Protein AF-A0AAJ6QRL1-F1 (afdb_monomer)

Solvent-accessible surface area (backbone atoms only — not comparable to full-atom values): 13782 Å² total; per-residue (Å²): 101,72,68,60,80,39,44,68,55,51,44,50,52,37,54,59,46,48,78,80,38,92,48,68,66,43,56,50,49,44,57,48,68,72,29,69,65,52,57,52,50,45,49,42,45,58,70,50,46,61,60,55,52,50,54,52,53,61,54,70,43,91,67,56,42,24,46,44,48,58,59,55,52,49,53,49,39,53,49,30,51,54,50,28,73,71,40,87,47,67,68,48,20,51,51,31,49,52,51,31,53,52,49,53,36,26,70,32,84,60,87,84,45,96,53,51,44,93,56,37,58,38,28,55,43,38,25,56,76,39,63,76,47,35,62,73,46,92,71,62,62,65,63,36,45,79,38,36,76,84,40,62,95,32,67,67,41,47,54,38,48,50,52,49,66,76,39,37,78,74,70,65,68,95,59,59,75,64,59,50,51,62,60,41,45,80,78,28,77,51,44,60,60,50,48,52,57,53,45,62,39,53,74,34,68,70,55,36,52,50,46,51,58,48,47,60,58,66,70,38,86,67,75,83,54,96,44,80,89,48,47,65,62,55,51,50,54,51,52,65,65,66,77,112

Secondary structure (DSSP, 8-state):
-HHHHTHHHHHHHHHHHHHH---HHHHHHHHHHT-HHHHHHHHHHHHHHHHHHHHHHHHHSS---TTTHHHHHHHHHHHHHHHHHS---HHHHHHHHHHHHHHHHHT---TT-SS--TTHHHHHHHGGGSHHHHHH----HHHHHHH-GGGTT-HHHHHHHHHHHHTTTGGGSS--HHHHHHHHHHH-SSHHHHHHHHHTS--SHHHHHHHHHHHHHHTSGGGG---GGGHHHHHHHHHHHS--

Mean predicted aligned error: 13.13 Å

Organism: NCBI:txid34638

pLDDT: mean 75.34, std 15.77, range [33.94, 95.94]

Sequence (244 aa):
MYHESHLDDYITFFKEEAEASSSLTVSNIISLSSCRMIEADLTSLKKYAPHLMSILREYETSSVKAHLLIRELKLLAEWLEISASADDHQSGKTALQRSLVNLNSYISEQPTTRFNQPATKFFNSCQIFDVSYAQIANVDPEVVFDSIPWFDDDTLAKAELELYLSSTDELSSDGHPVDFRRAAEKRFPKLPRIEISCLSVPVNSVAAERSSSLYSAVLRDDRRSIHEANLPIYNMLYQNSSNI

InterPro domains:
  IPR008906 HAT, C-terminal dimerisation domain [PF05699] (160-230)
  IPR012337 Ribonuclease H-like superfamily [SSF53098] (156-240)

Structure (mmCIF, N/CA/C/O backbone):
data_AF-A0AAJ6QRL1-F1
#
_entry.id   AF-A0AAJ6QRL1-F1
#
loop_
_atom_site.group_PDB
_atom_site.id
_atom_site.type_symbol
_atom_site.label_atom_id
_atom_site.label_alt_id
_atom_site.label_comp_id
_atom_site.label_asym_id
_atom_site.label_entity_id
_atom_site.label_seq_id
_atom_site.pdbx_PDB_ins_code
_atom_site.Cartn_x
_atom_site.Cartn_y
_atom_site.Cartn_z
_atom_site.occupancy
_atom_site.B_iso_or_equiv
_atom_site.auth_seq_id
_atom_site.auth_comp_id
_atom_site.auth_asym_id
_atom_site.auth_atom_id
_atom_site.pdbx_PDB_model_num
ATOM 1 N N . MET A 1 1 ? 17.621 -7.841 -15.157 1.00 62.59 1 MET A N 1
ATOM 2 C CA . MET A 1 1 ? 19.055 -8.103 -14.899 1.00 62.59 1 MET A CA 1
ATOM 3 C C . MET A 1 1 ? 19.669 -9.011 -15.950 1.00 62.59 1 MET A C 1
ATOM 5 O O . MET A 1 1 ? 20.645 -8.588 -16.537 1.00 62.59 1 MET A O 1
ATOM 9 N N . TYR A 1 2 ? 19.073 -10.168 -16.270 1.00 72.44 2 TYR A N 1
ATOM 10 C CA . TYR A 1 2 ? 19.567 -11.051 -17.341 1.00 72.44 2 TYR A CA 1
ATOM 11 C C . TYR A 1 2 ? 19.851 -10.326 -18.674 1.00 72.44 2 TYR A C 1
ATOM 13 O O . TYR A 1 2 ? 20.917 -10.493 -19.242 1.00 72.44 2 TYR A O 1
ATOM 21 N N . HIS A 1 3 ? 18.945 -9.466 -19.150 1.00 72.75 3 HIS A N 1
ATOM 22 C CA . HIS A 1 3 ? 19.140 -8.777 -20.436 1.00 72.75 3 HIS A CA 1
ATOM 23 C C . HIS A 1 3 ? 20.238 -7.707 -20.442 1.00 72.75 3 HIS A C 1
ATOM 25 O O . HIS A 1 3 ? 20.784 -7.426 -21.498 1.00 72.75 3 HIS A O 1
ATOM 31 N N . GLU A 1 4 ? 20.565 -7.123 -19.289 1.00 69.00 4 GLU A N 1
ATOM 32 C CA . GLU A 1 4 ? 21.665 -6.156 -19.188 1.00 69.00 4 GLU A CA 1
ATOM 33 C C . GLU A 1 4 ? 23.012 -6.879 -19.179 1.00 69.00 4 GLU A C 1
ATOM 35 O O . GLU A 1 4 ? 23.915 -6.491 -19.909 1.00 69.00 4 GLU A O 1
ATOM 40 N N . SER A 1 5 ? 23.121 -7.992 -18.448 1.00 77.12 5 SER A N 1
ATOM 41 C CA . SER A 1 5 ? 24.363 -8.768 -18.379 1.00 77.12 5 SER A CA 1
ATOM 42 C C . SER A 1 5 ? 24.707 -9.534 -19.660 1.00 77.12 5 SER A C 1
ATOM 44 O O . SER A 1 5 ? 25.830 -10.002 -19.774 1.00 77.12 5 SER A O 1
ATOM 46 N N . HIS A 1 6 ? 23.754 -9.689 -20.584 1.00 82.38 6 HIS A N 1
ATOM 47 C CA . HIS A 1 6 ? 23.934 -10.384 -21.868 1.00 82.38 6 HIS A CA 1
ATOM 48 C C . HIS A 1 6 ? 23.736 -9.434 -23.061 1.00 82.38 6 HIS A C 1
ATOM 50 O O . HIS A 1 6 ? 23.493 -9.885 -24.178 1.00 82.38 6 HIS A O 1
ATOM 56 N N . LEU A 1 7 ? 23.778 -8.111 -22.843 1.00 78.81 7 LEU A N 1
ATOM 57 C CA . LEU A 1 7 ? 23.580 -7.140 -23.922 1.00 78.81 7 LEU A CA 1
ATOM 58 C C . LEU A 1 7 ? 24.636 -7.307 -25.023 1.00 78.81 7 LEU A C 1
ATOM 60 O O . LEU A 1 7 ? 24.282 -7.369 -26.200 1.00 78.81 7 LEU A O 1
ATOM 64 N N . ASP A 1 8 ? 25.901 -7.469 -24.634 1.00 82.75 8 ASP A N 1
ATOM 65 C CA . ASP A 1 8 ? 27.011 -7.719 -25.559 1.00 82.75 8 ASP A CA 1
ATOM 66 C C . ASP A 1 8 ? 26.868 -9.058 -26.294 1.00 82.75 8 ASP A C 1
ATOM 68 O O . ASP A 1 8 ? 27.180 -9.143 -27.485 1.00 82.75 8 ASP A O 1
ATOM 72 N N . ASP A 1 9 ? 26.331 -10.084 -25.626 1.00 84.88 9 ASP A N 1
ATOM 73 C CA . ASP A 1 9 ? 26.058 -11.385 -26.245 1.00 84.88 9 ASP A CA 1
ATOM 74 C C . ASP A 1 9 ? 24.976 -11.257 -27.323 1.00 84.88 9 ASP A C 1
ATOM 76 O O . ASP A 1 9 ? 25.137 -11.787 -28.421 1.00 84.88 9 ASP A O 1
ATOM 80 N N . TYR A 1 10 ? 23.901 -10.497 -27.062 1.00 81.00 10 TYR A N 1
ATOM 81 C CA . TYR A 1 10 ? 22.885 -10.208 -28.078 1.00 81.00 10 TYR A CA 1
ATOM 82 C C . TYR A 1 10 ? 23.480 -9.426 -29.249 1.00 81.00 10 TYR A C 1
ATOM 84 O O . TYR A 1 10 ? 23.243 -9.783 -30.401 1.00 81.00 10 TYR A O 1
ATOM 92 N N . ILE A 1 11 ? 24.269 -8.381 -28.980 1.00 81.12 11 ILE A N 1
ATOM 93 C CA . ILE A 1 11 ? 24.916 -7.583 -30.031 1.00 81.12 11 ILE A CA 1
ATOM 94 C C . ILE A 1 11 ? 25.804 -8.475 -30.905 1.00 81.12 11 ILE A C 1
ATOM 96 O O . ILE A 1 11 ? 25.765 -8.358 -32.129 1.00 81.12 11 ILE A O 1
ATOM 100 N N . THR A 1 12 ? 26.589 -9.358 -30.289 1.00 85.88 12 THR A N 1
ATOM 101 C CA . THR A 1 12 ? 27.501 -10.273 -30.98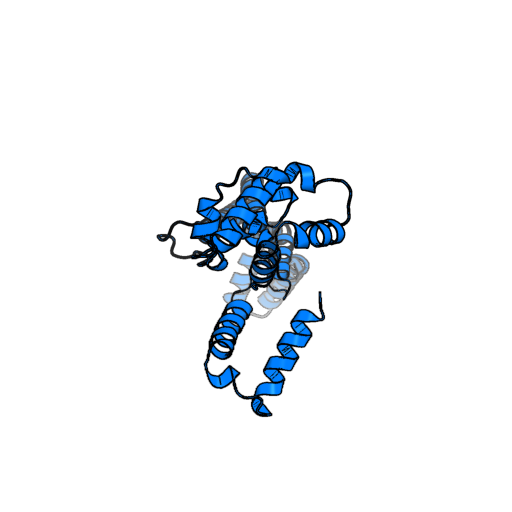7 1.00 85.88 12 THR A CA 1
ATOM 102 C C . THR A 1 12 ? 26.722 -11.278 -31.826 1.00 85.88 12 THR A C 1
ATOM 104 O O . THR A 1 12 ? 26.930 -11.347 -33.035 1.00 85.88 12 THR A O 1
ATOM 107 N N . PHE A 1 13 ? 25.744 -11.958 -31.224 1.00 86.44 13 PHE A N 1
ATOM 108 C CA . PHE A 1 13 ? 24.887 -12.922 -31.910 1.00 86.44 13 PHE A CA 1
ATOM 109 C C . PHE A 1 13 ? 24.189 -12.312 -33.131 1.00 86.44 13 PHE A C 1
ATOM 111 O O . PHE A 1 13 ? 24.230 -12.872 -34.223 1.00 86.44 13 PHE A O 1
ATOM 118 N N . PHE A 1 14 ? 23.566 -11.139 -32.980 1.00 83.62 14 PHE A N 1
ATOM 119 C CA . PHE A 1 14 ? 22.843 -10.525 -34.092 1.00 83.62 14 PHE A CA 1
ATOM 120 C C . PHE A 1 14 ? 23.779 -9.969 -35.170 1.00 83.62 14 PHE A C 1
ATOM 122 O O . PHE A 1 14 ? 23.395 -9.973 -36.337 1.00 83.62 14 PHE A O 1
ATOM 129 N N . LYS A 1 15 ? 25.000 -9.533 -34.823 1.00 83.38 15 LYS A N 1
ATOM 130 C CA . LYS A 1 15 ? 26.023 -9.168 -35.818 1.00 83.38 15 LYS A CA 1
ATOM 131 C C . LYS A 1 15 ? 26.447 -10.370 -36.658 1.00 83.38 15 LYS A C 1
ATOM 133 O O . LYS A 1 15 ? 26.503 -10.234 -37.873 1.00 83.38 15 LYS A O 1
ATOM 138 N N . GLU A 1 16 ? 26.684 -11.520 -36.031 1.00 85.81 16 GLU A N 1
ATOM 139 C CA . GLU A 1 16 ? 27.008 -12.769 -36.734 1.00 85.81 16 GLU A CA 1
ATOM 140 C C . GLU A 1 16 ? 25.836 -13.232 -37.617 1.00 85.81 16 GLU A C 1
ATOM 142 O O . GLU A 1 16 ? 26.021 -13.567 -38.786 1.00 85.81 16 GLU A O 1
ATOM 147 N N . GLU A 1 17 ? 24.601 -13.157 -37.113 1.00 84.69 17 GLU A N 1
ATOM 148 C CA . GLU A 1 17 ? 23.396 -13.503 -37.880 1.00 84.69 17 GLU A CA 1
ATOM 149 C C . GLU A 1 17 ? 23.195 -12.583 -39.101 1.00 84.69 17 GLU A C 1
ATOM 151 O O . GLU A 1 17 ? 22.714 -13.028 -40.144 1.00 84.69 17 GLU A O 1
ATOM 156 N N . ALA A 1 18 ? 23.592 -11.307 -39.017 1.00 84.00 18 ALA A N 1
ATOM 157 C CA . ALA A 1 18 ? 23.501 -10.367 -40.138 1.00 84.00 18 ALA A CA 1
ATOM 158 C C . ALA A 1 18 ? 24.448 -10.709 -41.298 1.00 84.00 18 ALA A C 1
ATOM 160 O O . ALA A 1 18 ? 24.187 -10.303 -42.432 1.00 84.00 18 ALA A O 1
ATOM 161 N N . GLU A 1 19 ? 25.524 -11.460 -41.044 1.00 83.62 19 GLU A N 1
ATOM 162 C CA . GLU A 1 19 ? 26.412 -11.960 -42.100 1.00 83.62 19 GLU A CA 1
ATOM 163 C C . GLU A 1 19 ? 25.743 -13.077 -42.918 1.00 83.62 19 GLU A C 1
ATOM 165 O O . GLU A 1 19 ? 26.010 -13.220 -44.113 1.00 83.62 19 GLU A O 1
ATOM 170 N N . ALA A 1 20 ? 24.836 -13.839 -42.297 1.00 80.44 20 ALA A N 1
ATOM 171 C CA . ALA A 1 20 ? 24.112 -14.948 -42.918 1.00 80.44 20 ALA A CA 1
ATOM 172 C C . ALA A 1 20 ? 22.697 -14.575 -43.410 1.00 80.44 20 ALA A C 1
ATOM 174 O O . ALA A 1 20 ? 22.137 -15.266 -44.264 1.00 80.44 20 ALA A O 1
ATOM 175 N N . SER A 1 21 ? 22.109 -13.494 -42.890 1.00 75.75 21 SER A N 1
ATOM 176 C CA . SER A 1 21 ? 20.706 -13.124 -43.097 1.00 75.75 21 SER A CA 1
ATOM 177 C C . SER A 1 21 ? 20.541 -11.636 -43.405 1.00 75.75 21 SER A C 1
ATOM 179 O O . SER A 1 21 ? 20.888 -10.770 -42.609 1.00 75.75 21 SER A O 1
ATOM 181 N N . SER A 1 22 ? 19.902 -11.313 -44.534 1.00 75.12 22 SER A N 1
ATOM 182 C CA . SER A 1 22 ? 19.532 -9.936 -44.911 1.00 75.12 22 SER A CA 1
ATOM 183 C C . SER A 1 22 ? 18.205 -9.469 -44.290 1.00 75.12 22 SER A C 1
ATOM 185 O O . SER A 1 22 ? 17.553 -8.548 -44.789 1.00 75.12 22 SER A O 1
ATOM 187 N N . SER A 1 23 ? 17.772 -10.117 -43.206 1.00 82.88 23 SER A N 1
ATOM 188 C CA . SER A 1 23 ? 16.508 -9.817 -42.541 1.00 82.88 23 SER A CA 1
ATOM 189 C C . SER A 1 23 ? 16.501 -8.409 -41.944 1.00 82.88 23 SER A C 1
ATOM 191 O O . SER A 1 23 ? 17.344 -8.044 -41.122 1.00 82.88 23 SER A O 1
ATOM 193 N N . LEU A 1 24 ? 15.467 -7.638 -42.287 1.00 79.50 24 LEU A N 1
ATOM 194 C CA . LEU A 1 24 ? 15.222 -6.309 -41.722 1.00 79.50 24 LEU A CA 1
ATOM 195 C C . LEU A 1 24 ? 15.118 -6.352 -40.185 1.00 79.50 24 LEU A C 1
ATOM 197 O O . LEU A 1 24 ? 15.522 -5.418 -39.499 1.00 79.50 24 LEU A O 1
ATOM 201 N N . THR A 1 25 ? 14.614 -7.460 -39.637 1.00 79.88 25 THR A N 1
ATOM 202 C CA . THR A 1 25 ? 14.496 -7.682 -38.192 1.00 79.88 25 THR A CA 1
ATOM 203 C C . THR A 1 25 ? 15.864 -7.738 -37.515 1.00 79.88 25 THR A C 1
ATOM 205 O O . THR A 1 25 ? 16.041 -7.126 -36.466 1.00 79.88 25 THR A O 1
ATOM 208 N N . VAL A 1 26 ? 16.844 -8.408 -38.130 1.00 78.62 26 VAL A N 1
ATOM 209 C CA . VAL A 1 26 ? 18.213 -8.520 -37.597 1.00 78.62 26 VAL A CA 1
ATOM 210 C C . VAL A 1 26 ? 18.883 -7.145 -37.588 1.00 78.62 26 VAL A C 1
ATOM 212 O O . VAL A 1 26 ? 19.393 -6.711 -36.556 1.00 78.62 26 VAL A O 1
ATOM 215 N N . SER A 1 27 ? 18.767 -6.394 -38.689 1.00 76.75 27 SER A N 1
ATOM 216 C CA . SER A 1 27 ? 19.283 -5.020 -38.769 1.00 76.75 27 SER A CA 1
ATOM 217 C C . SER A 1 27 ? 18.649 -4.089 -37.725 1.00 76.75 27 SER A C 1
ATOM 219 O O . SER A 1 27 ? 19.346 -3.272 -37.120 1.00 76.75 27 SER A O 1
ATOM 221 N N . ASN A 1 28 ? 17.340 -4.211 -37.484 1.00 81.12 28 ASN A N 1
ATOM 222 C CA . ASN A 1 28 ? 16.641 -3.409 -36.478 1.00 81.12 28 ASN A CA 1
ATOM 223 C C . ASN A 1 28 ? 17.103 -3.746 -35.054 1.00 81.12 28 ASN A C 1
ATOM 225 O O . ASN A 1 28 ? 17.293 -2.837 -34.248 1.00 81.12 28 ASN A O 1
ATOM 229 N N . ILE A 1 29 ? 17.317 -5.028 -34.740 1.00 78.50 29 ILE A N 1
ATOM 230 C CA . ILE A 1 29 ? 17.780 -5.453 -33.413 1.00 78.50 29 ILE A CA 1
ATOM 231 C C . ILE A 1 29 ? 19.217 -4.991 -33.154 1.00 78.50 29 ILE A C 1
ATOM 233 O O . ILE A 1 29 ? 19.494 -4.515 -32.056 1.00 78.50 29 ILE A O 1
ATOM 237 N N . ILE A 1 30 ? 20.116 -5.038 -34.144 1.00 75.81 30 ILE A N 1
ATOM 238 C CA . ILE A 1 30 ? 21.477 -4.478 -34.015 1.00 75.81 30 ILE A CA 1
ATOM 239 C C . ILE A 1 30 ? 21.415 -2.972 -33.746 1.00 75.81 30 ILE A C 1
ATOM 241 O O . ILE A 1 30 ? 22.085 -2.476 -32.840 1.00 75.81 30 ILE A O 1
ATOM 245 N N . SER A 1 31 ? 20.588 -2.243 -34.504 1.00 80.12 31 SER A N 1
ATOM 246 C CA . SER A 1 31 ? 20.412 -0.800 -34.313 1.00 80.12 31 SER A CA 1
ATOM 247 C C . SER A 1 31 ? 19.848 -0.461 -32.932 1.00 80.12 31 SER A C 1
ATOM 249 O O . SER A 1 31 ? 20.251 0.540 -32.345 1.00 80.12 31 SER A O 1
ATOM 251 N N . LEU A 1 32 ? 18.910 -1.265 -32.426 1.00 76.94 32 LEU A N 1
ATOM 252 C CA . LEU A 1 32 ? 18.327 -1.099 -31.096 1.00 76.94 32 LEU A CA 1
ATOM 253 C C . LEU A 1 32 ? 19.355 -1.418 -30.008 1.00 76.94 32 LEU A C 1
ATOM 255 O O . LEU A 1 32 ? 19.618 -0.581 -29.156 1.00 76.94 32 LEU A O 1
ATOM 259 N N . SER A 1 33 ? 19.974 -2.594 -30.054 1.00 71.31 33 SER A N 1
ATOM 260 C CA . SER A 1 33 ? 20.943 -3.054 -29.049 1.00 71.31 33 SER A CA 1
ATOM 261 C C . SER A 1 33 ? 22.208 -2.193 -28.979 1.00 71.31 33 SER A C 1
ATOM 263 O O . SER A 1 33 ? 22.749 -2.013 -27.898 1.00 71.31 33 SER A O 1
ATOM 265 N N . SER A 1 34 ? 22.620 -1.580 -30.092 1.00 71.62 34 SER A N 1
ATOM 266 C CA . SER A 1 34 ? 23.735 -0.617 -30.131 1.00 71.62 34 SER A CA 1
ATOM 267 C C . SER A 1 34 ? 23.318 0.816 -29.751 1.00 71.62 34 SER A C 1
ATOM 269 O O . SER A 1 34 ? 24.128 1.745 -29.813 1.00 71.62 34 SER A O 1
ATOM 271 N N . CYS A 1 35 ? 22.047 1.040 -29.408 1.00 77.88 35 CYS A N 1
ATOM 272 C CA . CYS A 1 35 ? 21.545 2.348 -29.013 1.00 77.88 35 CYS A CA 1
ATOM 273 C C . CYS A 1 35 ? 21.879 2.618 -27.544 1.00 77.88 35 CYS A C 1
ATOM 275 O O . CYS A 1 35 ? 21.350 1.965 -26.645 1.00 77.88 35 CYS A O 1
ATOM 277 N N . ARG A 1 36 ? 22.663 3.672 -27.288 1.00 72.94 36 ARG A N 1
ATOM 278 C CA . ARG A 1 36 ? 23.007 4.135 -25.928 1.00 72.94 36 ARG A CA 1
ATOM 279 C C . ARG A 1 36 ? 21.792 4.405 -25.035 1.00 72.94 36 ARG A C 1
ATOM 281 O O . ARG A 1 36 ? 21.907 4.371 -23.816 1.00 72.94 36 ARG A O 1
ATOM 288 N N . MET A 1 37 ? 20.624 4.674 -25.625 1.00 75.81 37 MET A N 1
ATOM 289 C CA . MET A 1 37 ? 19.387 4.832 -24.859 1.00 75.81 37 MET A CA 1
ATOM 290 C C . MET A 1 37 ? 18.941 3.516 -24.206 1.00 75.81 37 MET A C 1
ATOM 292 O O . MET A 1 37 ? 18.471 3.556 -23.075 1.00 75.81 37 MET A O 1
ATOM 296 N N . ILE A 1 38 ? 19.143 2.365 -24.862 1.00 78.75 38 ILE A N 1
ATOM 297 C CA . ILE A 1 38 ? 18.786 1.049 -24.306 1.00 78.75 38 ILE A CA 1
ATOM 298 C C . ILE A 1 38 ? 19.716 0.678 -23.150 1.00 78.75 38 ILE A C 1
ATOM 300 O O . ILE A 1 38 ? 19.243 0.195 -22.125 1.00 78.75 38 ILE A O 1
ATOM 304 N N . GLU A 1 39 ? 21.016 0.947 -23.268 1.00 77.44 39 GLU A N 1
ATOM 305 C CA . GLU A 1 39 ? 21.968 0.762 -22.162 1.00 77.44 39 GLU A CA 1
ATOM 306 C C . GLU A 1 39 ? 21.575 1.592 -20.929 1.00 77.44 39 GLU A C 1
ATOM 308 O O . GLU A 1 39 ? 21.547 1.080 -19.805 1.00 77.44 39 GLU A O 1
ATOM 313 N N . ALA A 1 40 ? 21.210 2.862 -21.136 1.00 82.31 40 ALA A N 1
ATOM 314 C CA . ALA A 1 40 ? 20.743 3.741 -20.066 1.00 82.31 40 ALA A CA 1
ATOM 315 C C . ALA A 1 40 ? 19.413 3.256 -19.454 1.00 82.31 40 ALA A C 1
ATOM 317 O O . ALA A 1 40 ? 19.288 3.194 -18.230 1.00 82.31 40 ALA A O 1
ATOM 318 N N . ASP A 1 41 ? 18.451 2.824 -20.280 1.00 82.81 41 ASP A N 1
ATOM 319 C CA . ASP A 1 41 ? 17.180 2.244 -19.820 1.00 82.81 41 ASP A CA 1
ATOM 320 C C . ASP A 1 41 ? 17.407 0.972 -18.980 1.00 82.81 41 ASP A C 1
ATOM 322 O O . ASP A 1 41 ? 16.823 0.812 -17.904 1.00 82.81 41 ASP A O 1
ATOM 326 N N . LEU A 1 42 ? 18.286 0.073 -19.435 1.00 81.56 42 LEU A N 1
ATOM 327 C CA . LEU A 1 42 ? 18.648 -1.158 -18.726 1.00 81.56 42 LEU A CA 1
ATOM 328 C C . LEU A 1 42 ? 19.355 -0.871 -17.397 1.00 81.56 42 LEU A C 1
ATOM 330 O O . LEU A 1 42 ? 19.097 -1.557 -16.402 1.00 81.56 42 LEU A O 1
ATOM 334 N N . THR A 1 43 ? 20.185 0.171 -17.355 1.00 84.38 43 THR A N 1
ATOM 335 C CA . THR A 1 43 ? 20.853 0.633 -16.133 1.00 84.38 43 THR A CA 1
ATOM 336 C C . THR A 1 43 ? 19.838 1.163 -15.115 1.00 84.38 43 THR A C 1
ATOM 338 O O . THR A 1 43 ? 19.862 0.745 -13.953 1.00 84.38 43 THR A O 1
ATOM 341 N N . SER A 1 44 ? 18.884 2.004 -15.536 1.00 84.38 44 SER A N 1
ATOM 342 C CA . SER A 1 44 ? 17.789 2.457 -14.664 1.00 84.38 44 SER A CA 1
ATOM 343 C C . SER A 1 44 ? 16.935 1.282 -14.175 1.00 84.38 44 SER A C 1
ATOM 345 O O . SER A 1 44 ? 16.622 1.195 -12.986 1.00 84.38 44 SER A O 1
ATOM 347 N N . LEU A 1 45 ? 16.613 0.315 -15.044 1.00 83.00 45 LEU A N 1
ATOM 348 C CA . LEU A 1 45 ? 15.891 -0.897 -14.642 1.00 83.00 45 LEU A CA 1
ATOM 349 C C . LEU A 1 45 ? 16.650 -1.686 -13.571 1.00 83.00 45 LEU A C 1
ATOM 351 O O . LEU A 1 45 ? 16.056 -2.103 -12.580 1.00 83.00 45 LEU A O 1
ATOM 355 N N . LYS A 1 46 ? 17.961 -1.875 -13.732 1.00 84.00 46 LYS A N 1
ATOM 356 C CA . LYS A 1 46 ? 18.799 -2.565 -12.744 1.00 84.00 46 LYS A CA 1
ATOM 357 C C . LYS A 1 46 ? 18.839 -1.840 -11.402 1.00 84.00 46 LYS A C 1
ATOM 359 O O . LYS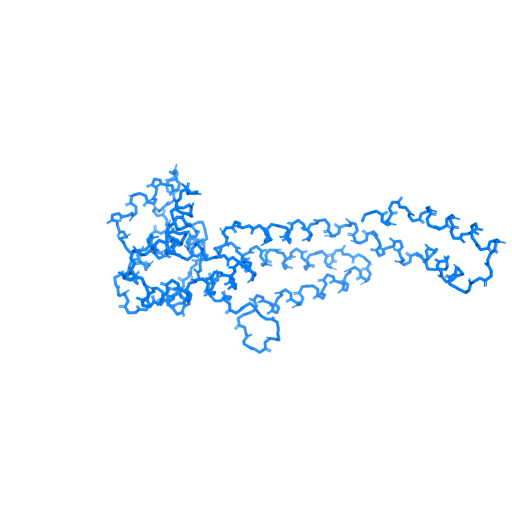 A 1 46 ? 18.835 -2.503 -10.368 1.00 84.00 46 LYS A O 1
ATOM 364 N N . LYS A 1 47 ? 18.845 -0.507 -11.420 1.00 87.88 47 LYS A N 1
ATOM 365 C CA . LYS A 1 47 ? 18.869 0.332 -10.217 1.00 87.88 47 LYS A CA 1
ATOM 366 C C . LYS A 1 47 ? 17.575 0.223 -9.405 1.00 87.88 47 LYS A C 1
ATOM 368 O O . LYS A 1 47 ? 17.638 0.040 -8.194 1.00 87.88 47 LYS A O 1
ATOM 373 N N . TYR A 1 48 ? 16.413 0.311 -10.055 1.00 87.50 48 TYR A N 1
ATOM 374 C CA . TYR A 1 48 ? 15.132 0.473 -9.350 1.00 87.50 48 TYR A CA 1
ATOM 375 C C . TYR A 1 48 ? 14.287 -0.804 -9.255 1.00 87.50 48 TYR A C 1
ATOM 377 O O . TYR A 1 48 ? 13.598 -1.010 -8.253 1.00 87.50 48 TYR A O 1
ATOM 385 N N . ALA A 1 49 ? 14.339 -1.691 -10.257 1.00 85.81 49 ALA A N 1
ATOM 386 C CA . ALA A 1 49 ? 13.483 -2.879 -10.294 1.00 85.81 49 ALA A CA 1
ATOM 387 C C . ALA A 1 49 ? 13.663 -3.831 -9.095 1.00 85.81 49 ALA A C 1
ATOM 389 O O . ALA A 1 49 ? 12.652 -4.362 -8.640 1.00 85.81 49 ALA A O 1
ATOM 390 N N . PRO A 1 50 ? 14.873 -4.062 -8.538 1.00 86.62 50 PRO A N 1
ATOM 391 C CA . PRO A 1 50 ? 15.027 -4.972 -7.402 1.00 86.62 50 PRO A CA 1
ATOM 392 C C . PRO A 1 50 ? 14.209 -4.556 -6.176 1.00 86.62 50 PRO A C 1
ATOM 394 O O . PRO A 1 50 ? 13.547 -5.400 -5.574 1.00 86.62 50 PRO A O 1
ATOM 397 N N . HIS A 1 51 ? 14.209 -3.264 -5.836 1.00 87.25 51 HIS A N 1
ATOM 398 C CA . HIS A 1 51 ? 13.460 -2.755 -4.690 1.00 87.25 51 HIS A CA 1
ATOM 399 C C . HIS A 1 51 ? 11.947 -2.864 -4.918 1.00 87.25 51 HIS A C 1
ATOM 401 O O . HIS A 1 51 ? 11.237 -3.413 -4.078 1.00 87.25 51 HIS A O 1
ATOM 407 N N . LEU A 1 52 ? 11.473 -2.453 -6.101 1.00 83.88 52 LEU A N 1
ATOM 408 C CA . LEU A 1 52 ? 10.063 -2.572 -6.484 1.00 83.88 52 LEU A CA 1
ATOM 409 C C . LEU A 1 52 ? 9.577 -4.027 -6.445 1.00 83.88 52 LEU A C 1
ATOM 411 O O . LEU A 1 52 ? 8.528 -4.316 -5.878 1.00 83.88 52 LEU A O 1
ATOM 415 N N . MET A 1 53 ? 10.361 -4.959 -6.992 1.00 83.56 53 MET A N 1
ATOM 416 C CA . MET A 1 53 ? 10.032 -6.387 -6.965 1.00 83.56 53 MET A CA 1
ATOM 417 C C . MET A 1 53 ? 10.046 -6.965 -5.550 1.00 83.56 53 MET A C 1
ATOM 419 O O . MET A 1 53 ? 9.258 -7.861 -5.260 1.00 83.56 53 MET A O 1
ATOM 423 N N . SER A 1 54 ? 10.932 -6.481 -4.675 1.00 84.62 54 SER A N 1
ATOM 424 C CA . SER A 1 54 ? 10.958 -6.896 -3.270 1.00 84.62 54 SER A CA 1
ATOM 425 C C . SER A 1 54 ? 9.659 -6.519 -2.563 1.00 84.62 54 SER A C 1
ATOM 427 O O . SER A 1 54 ? 9.052 -7.375 -1.927 1.00 84.62 54 SER A O 1
ATOM 429 N N . ILE A 1 55 ? 9.205 -5.273 -2.729 1.00 82.19 55 ILE A N 1
ATOM 430 C CA . ILE A 1 55 ? 7.959 -4.788 -2.122 1.00 82.19 55 ILE A CA 1
ATOM 431 C C . ILE A 1 55 ? 6.751 -5.538 -2.691 1.00 82.19 55 ILE A C 1
ATOM 433 O O . ILE A 1 55 ? 5.895 -5.991 -1.938 1.00 82.19 55 ILE A O 1
ATOM 437 N N . LEU A 1 56 ? 6.693 -5.734 -4.013 1.00 79.31 56 LEU A N 1
ATOM 438 C CA . LEU A 1 56 ? 5.608 -6.500 -4.637 1.00 79.31 56 LEU A CA 1
ATOM 439 C C . LEU A 1 56 ? 5.513 -7.915 -4.058 1.00 79.31 56 LEU A C 1
ATOM 441 O O . LEU A 1 56 ? 4.437 -8.337 -3.645 1.00 79.31 56 LEU A O 1
ATOM 445 N N . ARG A 1 57 ? 6.645 -8.618 -3.947 1.00 79.88 57 ARG A N 1
ATOM 446 C CA . ARG A 1 57 ? 6.688 -9.965 -3.361 1.00 79.88 57 ARG A CA 1
ATOM 447 C C . ARG A 1 57 ? 6.248 -9.987 -1.906 1.00 79.88 57 ARG A C 1
ATOM 449 O O . ARG A 1 57 ? 5.601 -10.941 -1.489 1.00 79.88 57 ARG A O 1
ATOM 456 N N . GLU A 1 58 ? 6.600 -8.964 -1.134 1.00 77.31 58 GLU A N 1
ATOM 457 C CA . GLU A 1 58 ? 6.198 -8.855 0.266 1.00 77.31 58 GLU A CA 1
ATOM 458 C C . GLU A 1 58 ? 4.671 -8.809 0.413 1.00 77.31 58 GLU A C 1
ATOM 460 O O . GLU A 1 58 ? 4.115 -9.514 1.258 1.00 77.31 58 GLU A O 1
ATOM 465 N N . TYR A 1 59 ? 3.983 -8.082 -0.469 1.00 71.88 59 TYR A N 1
ATOM 466 C CA . TYR A 1 59 ? 2.518 -8.008 -0.487 1.00 71.88 59 TYR A CA 1
ATOM 467 C C . TYR A 1 59 ? 1.820 -9.162 -1.207 1.00 71.88 59 TYR A C 1
ATOM 469 O O . TYR A 1 59 ? 0.632 -9.394 -0.985 1.00 71.88 59 TYR A O 1
ATOM 477 N N . GLU A 1 60 ? 2.539 -9.917 -2.034 1.00 70.31 60 GLU A N 1
ATOM 478 C CA . GLU A 1 60 ? 2.061 -11.194 -2.571 1.00 70.31 60 GLU A CA 1
ATOM 479 C C . GLU A 1 60 ? 2.033 -12.298 -1.502 1.00 70.31 60 GLU A C 1
ATOM 481 O O . GLU A 1 60 ? 1.338 -13.305 -1.670 1.00 70.31 60 GLU A O 1
ATOM 486 N N . THR A 1 61 ? 2.753 -12.132 -0.385 1.00 68.62 61 THR A N 1
ATOM 487 C CA . THR A 1 61 ? 2.701 -13.102 0.714 1.00 68.62 61 THR A CA 1
ATOM 488 C C . THR A 1 61 ? 1.309 -13.172 1.352 1.00 68.62 61 THR A C 1
ATOM 490 O O . THR A 1 61 ? 0.502 -12.245 1.291 1.00 68.62 61 THR A O 1
ATOM 493 N N . SER A 1 62 ? 1.014 -14.291 2.020 1.00 60.38 62 SER A N 1
ATOM 494 C CA . SER A 1 62 ? -0.207 -14.441 2.829 1.00 60.38 62 SER A CA 1
ATOM 495 C C . SER A 1 62 ? -0.107 -13.769 4.205 1.00 60.38 62 SER A C 1
ATOM 497 O O . SER A 1 62 ? -0.974 -13.990 5.046 1.00 60.38 62 SER A O 1
ATOM 499 N N . SER A 1 63 ? 0.950 -12.987 4.464 1.00 68.50 63 SER A N 1
ATOM 500 C CA . SER A 1 63 ? 1.109 -12.303 5.748 1.00 68.50 63 SER A CA 1
ATOM 501 C C . SER A 1 63 ? 0.091 -11.174 5.878 1.00 68.50 63 SER A C 1
ATOM 503 O O . SER A 1 63 ? -0.117 -10.389 4.950 1.00 68.50 63 SER A O 1
ATOM 505 N N . VAL A 1 64 ? -0.579 -11.105 7.029 1.00 67.12 64 VAL A N 1
ATOM 506 C CA . VAL A 1 64 ? -1.601 -10.088 7.248 1.00 67.12 64 VAL A CA 1
ATOM 507 C C . VAL A 1 64 ? -0.967 -8.823 7.813 1.00 67.12 64 VAL A C 1
ATOM 509 O O . VAL A 1 64 ? -0.403 -8.825 8.903 1.00 67.12 64 VAL A O 1
ATOM 512 N N . LYS A 1 65 ? -1.033 -7.739 7.035 1.00 76.69 65 LYS A N 1
ATOM 513 C CA . LYS A 1 65 ? -0.355 -6.463 7.319 1.00 76.69 65 LYS A CA 1
ATOM 514 C C . LYS A 1 65 ? -1.273 -5.253 7.122 1.00 76.69 65 LYS A C 1
ATOM 516 O O . LYS A 1 65 ? -0.835 -4.195 6.679 1.00 76.69 65 LYS A O 1
ATOM 521 N N . ALA A 1 66 ? -2.561 -5.400 7.441 1.00 77.62 66 ALA A N 1
ATOM 522 C CA . ALA A 1 66 ? -3.574 -4.358 7.236 1.00 77.62 66 ALA A CA 1
ATOM 523 C C . ALA A 1 66 ? -3.194 -3.004 7.870 1.00 77.62 66 ALA A C 1
ATOM 525 O O . ALA A 1 66 ? -3.378 -1.962 7.249 1.00 77.62 66 ALA A O 1
ATOM 526 N N . HIS A 1 67 ? -2.595 -3.031 9.065 1.00 82.12 67 HIS A N 1
ATOM 527 C CA . HIS A 1 67 ? -2.120 -1.851 9.796 1.00 82.12 67 HIS A CA 1
ATOM 528 C C . HIS A 1 67 ? -0.846 -1.209 9.221 1.00 82.12 67 HIS A C 1
ATOM 530 O O . HIS A 1 67 ? -0.519 -0.091 9.594 1.00 82.12 67 HIS A O 1
ATOM 536 N N . LEU A 1 68 ? -0.113 -1.889 8.332 1.00 85.88 68 LEU A N 1
ATOM 537 C CA . LEU A 1 68 ? 1.139 -1.383 7.750 1.00 85.88 68 LEU A CA 1
ATOM 538 C C . LEU A 1 68 ? 0.969 -0.924 6.306 1.00 85.88 68 LEU A C 1
ATOM 540 O O . LEU A 1 68 ? 1.675 -0.016 5.873 1.00 85.88 68 LEU A O 1
ATOM 544 N N . LEU A 1 69 ? 0.014 -1.519 5.583 1.00 84.88 69 LEU A N 1
ATOM 545 C CA . LEU A 1 69 ? -0.139 -1.384 4.136 1.00 84.88 69 LEU A CA 1
ATOM 546 C C . LEU A 1 69 ? -0.059 0.068 3.656 1.00 84.88 69 LEU A C 1
ATOM 548 O O . LEU A 1 69 ? 0.802 0.407 2.853 1.00 84.88 69 LEU A O 1
ATOM 552 N N . ILE A 1 70 ? -0.942 0.949 4.136 1.00 87.56 70 ILE A N 1
ATOM 553 C CA . ILE A 1 70 ? -0.978 2.326 3.620 1.00 87.56 70 ILE A CA 1
ATOM 554 C C . ILE A 1 70 ? 0.290 3.098 3.993 1.00 87.56 70 ILE A C 1
ATOM 556 O O . ILE A 1 70 ? 0.774 3.896 3.192 1.00 87.56 70 ILE A O 1
ATOM 560 N N . ARG A 1 71 ? 0.862 2.850 5.174 1.00 88.75 71 ARG A N 1
ATOM 561 C CA . ARG A 1 71 ? 2.110 3.488 5.607 1.00 88.75 71 ARG A CA 1
ATOM 562 C C . ARG A 1 71 ? 3.278 3.092 4.710 1.00 88.75 71 ARG A C 1
ATOM 564 O O . ARG A 1 71 ? 3.996 3.954 4.219 1.00 88.75 71 ARG A O 1
ATOM 571 N N . GLU A 1 72 ? 3.448 1.804 4.465 1.00 89.00 72 GLU A N 1
ATOM 572 C CA . GLU A 1 72 ? 4.499 1.274 3.596 1.00 89.00 72 GLU A CA 1
ATOM 573 C C . GLU A 1 72 ? 4.315 1.721 2.132 1.00 89.00 72 GLU A C 1
ATOM 575 O O . GLU A 1 72 ? 5.290 2.083 1.474 1.00 89.00 72 GLU A O 1
ATOM 580 N N . LEU A 1 73 ? 3.075 1.811 1.633 1.00 89.56 73 LEU A N 1
ATOM 581 C CA . LEU A 1 73 ? 2.796 2.389 0.312 1.00 89.56 73 LEU A CA 1
ATOM 582 C C . LEU A 1 73 ? 3.116 3.895 0.245 1.00 89.56 73 LEU A C 1
ATOM 584 O O . LEU A 1 73 ? 3.604 4.360 -0.783 1.00 89.56 73 LEU A O 1
ATOM 588 N N . LYS A 1 74 ? 2.899 4.661 1.324 1.00 91.31 74 LYS A N 1
ATOM 589 C CA . LYS A 1 74 ? 3.330 6.071 1.414 1.00 91.31 74 LYS A CA 1
ATOM 590 C C . LYS A 1 74 ? 4.855 6.197 1.403 1.00 91.31 74 LYS A C 1
ATOM 592 O O . LYS A 1 74 ? 5.381 7.014 0.656 1.00 91.31 74 LYS A O 1
ATOM 597 N N . LEU A 1 75 ? 5.566 5.343 2.142 1.00 92.88 75 LEU A N 1
ATOM 598 C CA . LEU A 1 75 ? 7.035 5.300 2.115 1.00 92.88 75 LEU A CA 1
ATOM 599 C C . LEU A 1 75 ? 7.571 4.951 0.720 1.00 92.88 75 LEU A C 1
ATOM 601 O O . LEU A 1 75 ? 8.548 5.541 0.261 1.00 92.88 75 LEU A O 1
ATOM 605 N N . LEU A 1 76 ? 6.911 4.034 0.005 1.00 93.38 76 LEU A N 1
ATOM 606 C CA . LEU A 1 76 ? 7.243 3.750 -1.389 1.00 93.38 76 LEU A CA 1
ATOM 607 C C . LEU A 1 76 ? 7.001 4.972 -2.292 1.00 93.38 76 LEU A C 1
ATOM 609 O O . LEU A 1 76 ? 7.805 5.232 -3.187 1.00 93.38 76 LEU A O 1
ATOM 613 N N . ALA A 1 77 ? 5.927 5.732 -2.070 1.00 93.81 77 ALA A N 1
ATOM 614 C CA . ALA A 1 77 ? 5.667 6.964 -2.813 1.00 93.81 77 ALA A CA 1
ATOM 615 C C . ALA A 1 77 ? 6.781 8.004 -2.591 1.00 93.81 77 ALA A C 1
ATOM 617 O O . ALA A 1 77 ? 7.320 8.535 -3.562 1.00 93.81 77 ALA A O 1
ATOM 618 N N . GLU A 1 78 ? 7.203 8.219 -1.344 1.00 95.56 78 GLU A N 1
ATOM 619 C CA . GLU A 1 78 ? 8.339 9.094 -1.018 1.00 95.56 78 GLU A CA 1
ATOM 620 C C . GLU A 1 78 ? 9.635 8.609 -1.680 1.00 95.56 78 GLU A C 1
ATOM 622 O O . GLU A 1 78 ? 10.364 9.387 -2.301 1.00 95.56 78 GLU A O 1
ATOM 627 N N . TRP A 1 79 ? 9.906 7.301 -1.628 1.00 95.94 79 TRP A N 1
ATOM 628 C CA . TRP A 1 79 ? 11.069 6.719 -2.293 1.00 95.94 79 TRP A CA 1
ATOM 629 C C . TRP A 1 79 ? 11.040 6.941 -3.810 1.00 95.94 79 TRP A C 1
ATOM 631 O O . TRP A 1 79 ? 12.075 7.267 -4.395 1.00 95.94 79 TRP A O 1
ATOM 641 N N . LEU A 1 80 ? 9.877 6.798 -4.456 1.00 94.00 80 LEU A N 1
ATOM 642 C CA . LEU A 1 80 ? 9.703 7.060 -5.889 1.00 94.00 80 LEU A CA 1
ATOM 643 C C . LEU A 1 80 ? 9.952 8.533 -6.228 1.00 94.00 80 LEU A C 1
ATOM 645 O O . LEU A 1 80 ? 10.595 8.820 -7.238 1.00 94.00 80 LEU A O 1
ATOM 649 N N . GLU A 1 81 ? 9.479 9.458 -5.395 1.00 95.94 81 GLU A N 1
ATOM 650 C CA . GLU A 1 81 ? 9.667 10.899 -5.578 1.00 95.94 81 GLU A CA 1
ATOM 651 C C . GLU A 1 81 ? 11.142 11.306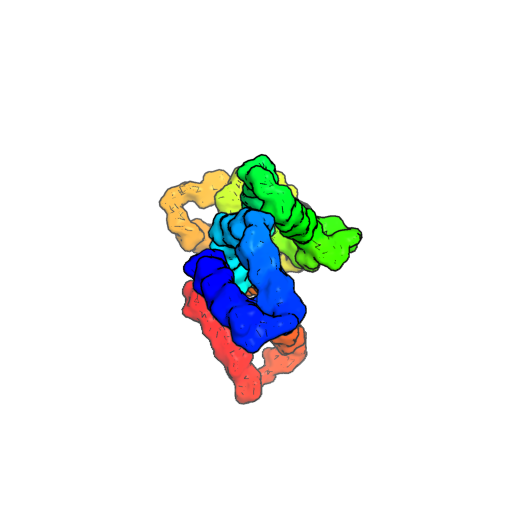 -5.474 1.00 95.94 81 GLU A C 1
ATOM 653 O O . GLU A 1 81 ? 11.679 11.968 -6.373 1.00 95.94 81 GLU A O 1
ATOM 658 N N . ILE A 1 82 ? 11.825 10.848 -4.420 1.00 95.44 82 ILE A N 1
ATOM 659 C CA . ILE A 1 82 ? 13.261 11.076 -4.221 1.00 95.44 82 ILE A CA 1
ATOM 660 C C . ILE A 1 82 ? 14.047 10.446 -5.375 1.00 95.44 82 ILE A C 1
ATOM 662 O O . ILE A 1 82 ? 14.912 11.088 -5.974 1.00 95.44 82 ILE A O 1
ATOM 666 N N . SER A 1 83 ? 13.706 9.208 -5.740 1.00 93.56 83 SER A N 1
ATOM 667 C CA . SER A 1 83 ? 14.374 8.471 -6.815 1.00 93.56 83 SER A CA 1
ATOM 668 C C . SER A 1 83 ? 14.203 9.133 -8.178 1.00 93.56 83 SER A C 1
ATOM 670 O O . SER A 1 83 ? 15.156 9.143 -8.951 1.00 93.56 83 SER A O 1
ATOM 672 N N . ALA A 1 84 ? 13.026 9.693 -8.473 1.00 93.19 84 ALA A N 1
ATOM 673 C CA . ALA A 1 84 ? 12.758 10.412 -9.717 1.00 93.19 84 ALA A CA 1
ATOM 674 C C . ALA A 1 84 ? 13.476 11.766 -9.777 1.00 93.19 84 ALA A C 1
ATOM 676 O O . ALA A 1 84 ? 13.849 12.231 -10.855 1.00 93.19 84 ALA A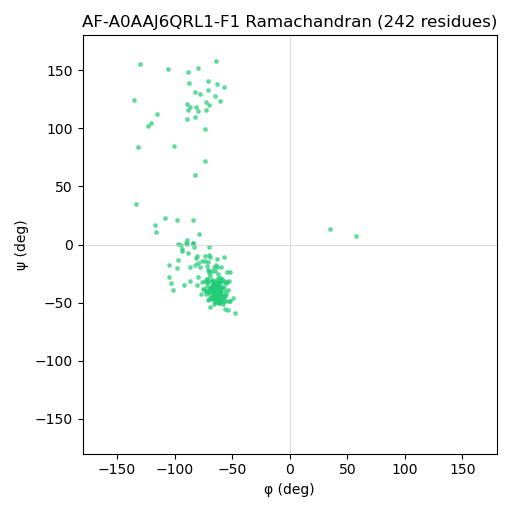 O 1
ATOM 677 N N . SER A 1 85 ? 13.656 12.411 -8.625 1.00 92.44 85 SER A N 1
ATOM 678 C CA . SER A 1 85 ? 14.378 13.681 -8.519 1.00 92.44 85 SER A CA 1
ATOM 679 C C . SER A 1 85 ? 15.888 13.497 -8.678 1.00 92.44 85 SER A C 1
ATOM 681 O O . SER A 1 85 ? 16.550 14.381 -9.214 1.00 92.44 85 SER A O 1
ATOM 683 N N . ALA A 1 86 ? 16.410 12.345 -8.251 1.00 90.50 86 ALA A N 1
ATOM 684 C CA . ALA A 1 86 ? 17.825 11.987 -8.311 1.00 90.50 86 ALA A CA 1
ATOM 685 C C . ALA A 1 86 ? 18.228 11.168 -9.556 1.00 90.50 86 ALA A C 1
ATOM 687 O O . ALA A 1 86 ? 19.386 10.765 -9.657 1.00 90.50 86 ALA A O 1
ATOM 688 N N . ASP A 1 87 ? 17.297 10.845 -10.462 1.00 87.38 87 ASP A N 1
ATOM 689 C CA . ASP A 1 87 ? 17.617 10.140 -11.709 1.00 87.38 87 ASP A CA 1
ATOM 690 C C . ASP A 1 87 ? 17.950 11.137 -12.824 1.00 87.38 87 ASP A C 1
ATOM 692 O O . ASP A 1 87 ? 17.118 11.964 -13.209 1.00 87.38 87 ASP A O 1
ATOM 696 N N . ASP A 1 88 ? 19.161 11.022 -13.364 1.00 86.81 88 ASP A N 1
ATOM 697 C CA . ASP A 1 88 ? 19.624 11.816 -14.502 1.00 86.81 88 ASP A CA 1
ATOM 698 C C . ASP A 1 88 ? 19.048 11.293 -15.830 1.00 86.81 88 ASP A C 1
ATOM 700 O O . ASP A 1 88 ? 19.015 12.015 -16.831 1.00 86.81 88 ASP A O 1
ATOM 704 N N . HIS A 1 89 ? 18.570 10.041 -15.861 1.00 88.88 89 HIS A N 1
ATOM 705 C CA . HIS A 1 89 ? 18.024 9.432 -17.069 1.00 88.88 89 HIS A CA 1
ATOM 706 C C . HIS A 1 89 ? 16.535 9.743 -17.249 1.00 88.88 89 HIS A C 1
ATOM 708 O O . HIS A 1 89 ? 15.682 9.331 -16.460 1.00 88.88 89 HIS A O 1
ATOM 714 N N . GLN A 1 90 ? 16.191 10.430 -18.341 1.00 88.56 90 GLN A N 1
ATOM 715 C CA . GLN A 1 90 ? 14.835 10.943 -18.568 1.00 88.56 90 GLN A CA 1
ATOM 716 C C . GLN A 1 90 ? 13.764 9.839 -18.633 1.00 88.56 90 GLN A C 1
ATOM 718 O O . GLN A 1 90 ? 12.653 10.037 -18.128 1.00 88.56 90 GLN A O 1
ATOM 723 N N . SER A 1 91 ? 14.065 8.683 -19.234 1.00 85.88 91 SER A N 1
ATOM 724 C CA . SER A 1 91 ? 13.121 7.557 -19.295 1.00 85.88 91 SER A CA 1
ATOM 725 C C . SER A 1 91 ? 12.864 6.970 -17.907 1.00 85.88 91 SER A C 1
ATOM 727 O O . SER A 1 91 ? 11.708 6.745 -17.545 1.00 85.88 91 SER A O 1
ATOM 729 N N . GLY A 1 92 ? 13.928 6.778 -17.116 1.00 86.50 92 GLY A N 1
ATOM 730 C CA . GLY A 1 92 ? 13.853 6.281 -15.741 1.00 86.50 92 GLY A CA 1
ATOM 731 C C . GLY A 1 92 ? 13.041 7.220 -14.854 1.00 86.50 92 GLY A C 1
ATOM 732 O O . GLY A 1 92 ? 12.038 6.810 -14.266 1.00 86.50 92 GLY A O 1
ATOM 733 N N . LYS A 1 93 ? 13.362 8.516 -14.894 1.00 92.00 93 LYS A N 1
ATOM 734 C CA . LYS A 1 93 ? 12.594 9.579 -14.238 1.00 92.00 93 LYS A CA 1
ATOM 735 C C . LYS A 1 93 ? 11.112 9.559 -14.612 1.00 92.00 93 LYS A C 1
ATOM 737 O O . LYS A 1 93 ? 10.251 9.578 -13.735 1.00 92.00 93 LYS A O 1
ATOM 742 N N . THR A 1 94 ? 10.803 9.473 -15.906 1.00 89.94 94 THR A N 1
ATOM 743 C CA . THR A 1 94 ? 9.414 9.437 -16.396 1.00 89.94 94 THR A CA 1
ATOM 744 C C . THR A 1 94 ? 8.673 8.196 -15.890 1.00 89.94 94 THR A C 1
ATOM 746 O O . THR A 1 94 ? 7.506 8.288 -15.507 1.00 89.94 94 THR A O 1
ATOM 749 N N . ALA A 1 95 ? 9.331 7.033 -15.867 1.00 88.31 95 ALA A N 1
ATOM 750 C CA . ALA A 1 95 ? 8.746 5.798 -15.354 1.00 88.31 95 ALA A CA 1
ATOM 751 C C . ALA A 1 95 ? 8.455 5.889 -13.848 1.00 88.31 95 ALA A C 1
ATOM 753 O O . ALA A 1 95 ? 7.348 5.558 -13.425 1.00 88.31 95 ALA A O 1
ATOM 754 N N . LEU A 1 96 ? 9.398 6.404 -13.054 1.00 90.12 96 LEU A N 1
ATOM 755 C CA . LEU A 1 96 ? 9.229 6.598 -11.611 1.00 90.12 96 LEU A CA 1
ATOM 756 C C . LEU A 1 96 ? 8.095 7.583 -11.297 1.00 90.12 96 LEU A C 1
ATOM 758 O O . LEU A 1 96 ? 7.241 7.285 -10.466 1.00 90.12 96 LEU A O 1
ATOM 762 N N . GLN A 1 97 ? 8.019 8.708 -12.017 1.00 92.38 97 GLN A N 1
ATOM 763 C CA . GLN A 1 97 ? 6.937 9.687 -11.863 1.00 92.38 97 GLN A CA 1
ATOM 764 C C . GLN A 1 97 ? 5.565 9.100 -12.210 1.00 92.38 97 GLN A C 1
ATOM 766 O O . GLN A 1 97 ? 4.590 9.347 -11.506 1.00 92.38 97 GLN A O 1
ATOM 771 N N . ARG A 1 98 ? 5.470 8.293 -13.274 1.00 88.25 98 ARG A N 1
ATOM 772 C CA . ARG A 1 98 ? 4.218 7.600 -13.622 1.00 88.25 98 ARG A CA 1
ATOM 773 C C . ARG A 1 98 ? 3.804 6.606 -12.541 1.00 88.25 98 ARG A C 1
ATOM 775 O O . ARG A 1 98 ? 2.631 6.569 -12.177 1.00 88.25 98 ARG A O 1
ATOM 782 N N . SER A 1 99 ? 4.753 5.836 -12.013 1.00 89.19 99 SER A N 1
ATOM 783 C CA . SER A 1 99 ? 4.503 4.923 -10.895 1.00 89.19 99 SER A CA 1
ATOM 784 C C . SER A 1 99 ? 4.035 5.674 -9.650 1.00 89.19 99 SER A C 1
ATOM 786 O O . SER A 1 99 ? 3.066 5.250 -9.031 1.00 89.19 99 SER A O 1
ATOM 788 N N . LEU A 1 100 ? 4.649 6.818 -9.335 1.00 90.69 100 LEU A N 1
ATOM 789 C CA . LEU A 1 100 ? 4.252 7.681 -8.222 1.00 90.69 100 LEU A CA 1
ATOM 790 C C . LEU A 1 100 ? 2.817 8.193 -8.380 1.00 90.69 100 LEU A C 1
ATOM 792 O O . LEU A 1 100 ? 2.024 8.093 -7.450 1.00 90.69 100 LEU A O 1
ATOM 796 N N . VAL A 1 101 ? 2.456 8.699 -9.564 1.00 89.06 101 VAL A N 1
ATOM 797 C CA . VAL A 1 101 ? 1.088 9.165 -9.852 1.00 89.06 101 VAL A CA 1
ATOM 798 C C . VAL A 1 101 ? 0.075 8.032 -9.680 1.00 89.06 101 VAL A C 1
ATOM 800 O O . VAL A 1 101 ? -0.960 8.227 -9.043 1.00 89.06 101 VAL A O 1
ATOM 803 N N . ASN A 1 102 ? 0.379 6.841 -10.200 1.00 86.75 102 ASN A N 1
ATOM 804 C CA . ASN A 1 102 ? -0.497 5.678 -10.062 1.00 86.75 102 ASN A CA 1
ATOM 805 C C . ASN A 1 102 ? -0.632 5.233 -8.600 1.00 86.75 102 ASN A C 1
ATOM 807 O O . ASN A 1 102 ? -1.737 4.941 -8.152 1.00 86.75 102 ASN A O 1
ATOM 811 N N . LEU A 1 103 ? 0.472 5.209 -7.853 1.00 87.94 103 LEU A N 1
ATOM 812 C CA . LEU A 1 103 ? 0.481 4.822 -6.448 1.00 87.94 103 LEU A CA 1
ATOM 813 C C . LEU A 1 103 ? -0.303 5.819 -5.590 1.00 87.94 103 LEU A C 1
ATOM 815 O O . LEU A 1 103 ? -1.167 5.405 -4.825 1.00 87.94 103 LEU A O 1
ATOM 819 N N . ASN A 1 104 ? -0.081 7.121 -5.785 1.00 89.56 104 ASN A N 1
ATOM 820 C CA . ASN A 1 104 ? -0.834 8.178 -5.109 1.00 89.56 104 ASN A CA 1
ATOM 821 C C . ASN A 1 104 ? -2.328 8.129 -5.445 1.00 89.56 104 ASN A C 1
ATOM 823 O O . ASN A 1 104 ? -3.157 8.325 -4.561 1.00 89.56 104 ASN A O 1
ATOM 827 N N . SER A 1 105 ? -2.684 7.829 -6.698 1.00 86.31 105 SER A N 1
ATOM 828 C CA . SER A 1 105 ? -4.077 7.577 -7.089 1.00 86.31 105 SER A CA 1
ATOM 829 C C . SER A 1 105 ? -4.660 6.388 -6.324 1.00 86.31 105 SER A C 1
ATOM 831 O O . SER A 1 105 ? -5.790 6.472 -5.846 1.00 86.31 105 SER A O 1
ATOM 833 N N . TYR A 1 106 ? -3.882 5.310 -6.188 1.00 84.88 106 TYR A N 1
ATOM 834 C CA . TYR A 1 106 ? -4.310 4.067 -5.555 1.00 84.88 106 TYR A CA 1
ATOM 835 C C . TYR A 1 106 ? -4.576 4.235 -4.056 1.00 84.88 106 TYR A C 1
ATOM 837 O O . TYR A 1 106 ? -5.613 3.794 -3.567 1.00 84.88 106 TYR A O 1
ATOM 845 N N . ILE A 1 107 ? -3.677 4.914 -3.339 1.00 86.38 107 ILE A N 1
ATOM 846 C CA . ILE A 1 107 ? -3.819 5.182 -1.898 1.00 86.38 107 ILE A CA 1
ATOM 847 C C . ILE A 1 107 ? -4.683 6.411 -1.590 1.00 86.38 107 ILE A C 1
ATOM 849 O O . ILE A 1 107 ? -4.835 6.780 -0.427 1.00 86.38 107 ILE A O 1
ATOM 853 N N . SER A 1 108 ? -5.223 7.077 -2.613 1.00 82.94 108 SER A N 1
ATOM 854 C CA . SER A 1 108 ? -6.118 8.211 -2.421 1.00 82.94 108 SER A CA 1
ATOM 855 C C . SER A 1 108 ? -7.461 7.748 -1.867 1.00 82.94 108 SER A C 1
ATOM 857 O O . SER A 1 108 ? -8.028 6.751 -2.310 1.00 82.94 108 SER A O 1
ATOM 859 N N . GLU A 1 109 ? -8.016 8.528 -0.945 1.00 74.75 109 GLU A N 1
ATOM 860 C CA . GLU A 1 109 ? -9.39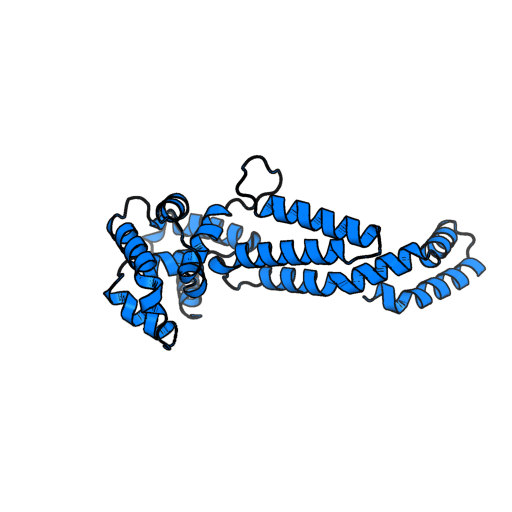9 8.368 -0.485 1.00 74.75 109 GLU A CA 1
ATOM 861 C C . GLU A 1 109 ? -10.414 9.049 -1.414 1.00 74.75 109 GLU A C 1
ATOM 863 O O . GLU A 1 109 ? -11.620 8.989 -1.170 1.00 74.75 109 GLU A O 1
ATOM 868 N N . GLN A 1 110 ? -9.947 9.720 -2.474 1.00 74.62 110 GLN A N 1
ATOM 869 C CA . GLN A 1 110 ? -10.819 10.437 -3.394 1.00 74.62 110 GLN A CA 1
ATOM 870 C C . GLN A 1 110 ? -11.594 9.447 -4.281 1.00 74.62 110 GLN A C 1
ATOM 872 O O . GLN A 1 110 ? -10.985 8.684 -5.030 1.00 74.62 110 GLN A O 1
ATOM 877 N N . PRO A 1 111 ? -12.938 9.477 -4.277 1.00 59.78 111 PRO A N 1
ATOM 878 C CA . PRO A 1 111 ? -13.753 8.520 -5.030 1.00 59.78 111 PRO A CA 1
ATOM 879 C C . PRO A 1 111 ? -13.689 8.711 -6.555 1.00 59.78 111 PRO A C 1
ATOM 881 O O . PRO A 1 111 ? -14.206 7.884 -7.300 1.00 59.78 111 PRO A O 1
ATOM 884 N N . THR A 1 112 ? -13.081 9.796 -7.042 1.00 64.88 112 THR A N 1
ATOM 885 C CA . THR A 1 112 ? -13.002 10.142 -8.471 1.00 64.88 112 THR A CA 1
ATOM 886 C C . THR A 1 112 ? -11.798 9.533 -9.191 1.00 64.88 112 THR A C 1
ATOM 888 O O . THR A 1 112 ? -11.702 9.634 -10.417 1.00 64.88 112 THR A O 1
ATOM 891 N N . THR A 1 113 ? -10.870 8.900 -8.471 1.00 66.19 113 THR A N 1
ATOM 892 C CA . THR A 1 113 ? -9.707 8.254 -9.081 1.00 66.19 113 THR A CA 1
ATOM 893 C C . THR A 1 113 ? -10.095 6.907 -9.695 1.00 66.19 113 THR A C 1
ATOM 895 O O . THR A 1 113 ? -10.716 6.058 -9.066 1.00 66.19 113 THR A O 1
ATOM 898 N N . ARG A 1 114 ? -9.717 6.691 -10.964 1.00 68.62 114 ARG A N 1
ATOM 899 C CA . ARG A 1 114 ? -10.041 5.463 -11.720 1.00 68.62 114 ARG A CA 1
ATOM 900 C C . ARG A 1 114 ? -9.450 4.194 -11.093 1.00 68.62 114 ARG A C 1
ATOM 902 O O . ARG A 1 114 ? -10.011 3.116 -11.256 1.00 68.62 114 ARG A O 1
ATOM 909 N N . PHE A 1 115 ? -8.299 4.326 -10.442 1.00 69.00 115 PHE A N 1
ATOM 910 C CA . PHE A 1 115 ? -7.602 3.251 -9.749 1.00 69.00 115 PHE A CA 1
ATOM 911 C C . PHE A 1 115 ? -7.423 3.690 -8.298 1.00 69.00 115 PHE A C 1
ATOM 913 O O . PHE A 1 115 ? -6.558 4.523 -8.027 1.00 69.00 115 PHE A O 1
ATOM 920 N N . ASN A 1 116 ? -8.264 3.161 -7.408 1.00 73.12 116 ASN A N 1
ATOM 921 C CA . ASN A 1 116 ? -8.187 3.339 -5.962 1.00 73.12 116 ASN A CA 1
ATOM 922 C C . ASN A 1 116 ? -8.260 1.986 -5.251 1.00 73.12 116 ASN A C 1
ATOM 924 O O . ASN A 1 116 ? -8.779 1.010 -5.795 1.00 73.12 116 ASN A O 1
ATOM 928 N N . GLN A 1 117 ? -7.712 1.929 -4.043 1.00 77.25 117 GLN A N 1
ATOM 929 C CA . GLN A 1 117 ? -7.918 0.825 -3.121 1.00 77.25 117 GLN A CA 1
ATOM 930 C C . GLN A 1 117 ? -9.284 1.022 -2.435 1.00 77.25 117 GLN A C 1
ATOM 932 O O . GLN A 1 117 ? -9.451 1.979 -1.678 1.00 77.25 117 GLN A O 1
ATOM 937 N N . PRO A 1 118 ? -10.283 0.142 -2.642 1.00 76.62 118 PRO A N 1
ATOM 938 C CA . PRO A 1 118 ? -11.629 0.363 -2.103 1.00 76.62 118 PRO A CA 1
ATOM 939 C C . PRO A 1 118 ? -11.675 0.436 -0.571 1.00 76.62 118 PRO A C 1
ATOM 941 O O . PRO A 1 118 ? -12.516 1.123 -0.001 1.00 76.62 118 PRO A O 1
ATOM 944 N N . ALA A 1 119 ? -10.743 -0.248 0.097 1.00 81.12 119 ALA A N 1
ATOM 945 C CA . ALA A 1 119 ? -10.627 -0.292 1.552 1.00 81.12 119 ALA A CA 1
ATOM 946 C C . ALA A 1 119 ? -9.576 0.688 2.118 1.00 81.12 119 ALA A C 1
ATOM 948 O O . ALA A 1 119 ? -9.112 0.491 3.239 1.00 81.12 119 ALA A O 1
ATOM 949 N N . THR A 1 120 ? -9.181 1.742 1.385 1.00 84.19 120 THR A N 1
ATOM 950 C CA . THR A 1 120 ? -8.166 2.712 1.856 1.00 84.19 120 THR A CA 1
ATOM 951 C C . THR A 1 120 ? -8.489 3.270 3.237 1.00 84.19 120 THR A C 1
ATOM 953 O O . THR A 1 120 ? -7.623 3.243 4.105 1.00 84.19 120 THR A O 1
ATOM 956 N N . LYS A 1 121 ? -9.728 3.725 3.466 1.00 86.75 121 LYS A N 1
ATOM 957 C CA . LYS A 1 121 ? -10.155 4.282 4.761 1.00 86.75 121 LYS A CA 1
ATOM 958 C C . LYS A 1 121 ? -10.018 3.270 5.894 1.00 86.75 121 LYS A C 1
ATOM 960 O O . LYS A 1 121 ? -9.443 3.574 6.930 1.00 86.75 121 LYS A O 1
ATOM 965 N N . PHE A 1 122 ? -10.457 2.037 5.649 1.00 87.56 122 PHE A N 1
ATOM 966 C CA . PHE A 1 122 ? -10.308 0.935 6.593 1.00 87.56 122 PHE A CA 1
ATOM 967 C C . PHE A 1 122 ? -8.832 0.682 6.939 1.00 87.56 122 PHE A C 1
ATOM 969 O O . PHE A 1 122 ? -8.477 0.647 8.115 1.00 87.56 122 PHE A O 1
ATOM 976 N N . PHE A 1 123 ? -7.950 0.564 5.940 1.00 87.50 123 PHE A N 1
ATOM 977 C CA . PHE A 1 123 ? -6.518 0.353 6.182 1.00 87.50 123 PHE A CA 1
ATOM 978 C C . PHE A 1 123 ? -5.832 1.569 6.819 1.00 87.50 123 PHE A C 1
ATOM 980 O O . PHE A 1 123 ? -4.895 1.403 7.600 1.00 87.50 123 PHE A O 1
ATOM 987 N N . ASN A 1 124 ? -6.298 2.787 6.527 1.00 89.00 124 ASN A N 1
ATOM 988 C CA . ASN A 1 124 ? -5.849 3.989 7.222 1.00 89.00 124 ASN A CA 1
ATOM 989 C C . ASN A 1 124 ? -6.187 3.916 8.707 1.00 89.00 124 ASN A C 1
ATOM 991 O O . ASN A 1 124 ? -5.291 4.043 9.538 1.00 89.00 124 ASN A O 1
ATOM 995 N N . SER A 1 125 ? -7.436 3.604 9.036 1.00 90.38 125 SER A N 1
ATOM 996 C CA . SER A 1 125 ? -7.879 3.485 10.421 1.00 90.38 125 SER A CA 1
ATOM 997 C C . SER A 1 125 ? -7.244 2.300 11.149 1.00 90.38 125 SER A C 1
ATOM 999 O O . SER A 1 125 ? -6.963 2.411 12.333 1.00 90.38 125 SER A O 1
ATOM 1001 N N . CYS A 1 126 ? -6.904 1.202 10.464 1.00 89.19 126 CYS A N 1
ATOM 1002 C CA . CYS A 1 126 ? -6.197 0.068 11.076 1.00 89.19 126 CYS A CA 1
ATOM 1003 C C . CYS A 1 126 ? -4.793 0.410 11.605 1.00 89.19 126 CYS A C 1
ATOM 1005 O O . CYS A 1 126 ? -4.271 -0.341 12.429 1.00 89.19 126 CYS A O 1
ATOM 1007 N N . GLN A 1 127 ? -4.166 1.506 11.158 1.00 90.50 127 GLN A N 1
ATOM 1008 C CA . GLN A 1 127 ? -2.840 1.912 11.646 1.00 90.50 127 GLN A CA 1
ATOM 1009 C C . GLN A 1 127 ? -2.835 2.227 13.147 1.00 90.50 127 GLN A C 1
ATOM 1011 O O . GLN A 1 127 ? -1.803 2.057 13.785 1.00 90.50 127 GLN A O 1
ATOM 1016 N N . ILE A 1 128 ? -3.969 2.621 13.739 1.00 89.19 128 ILE A N 1
ATOM 1017 C CA . ILE A 1 128 ? -4.066 2.938 15.177 1.00 89.19 128 ILE A CA 1
ATOM 1018 C C . ILE A 1 128 ? -3.802 1.732 16.090 1.00 89.19 128 ILE A C 1
ATOM 1020 O O . ILE A 1 128 ? -3.528 1.895 17.278 1.00 89.19 128 ILE A O 1
ATOM 1024 N N . PHE A 1 129 ? -3.875 0.511 15.554 1.00 84.94 129 PHE A N 1
ATOM 1025 C CA . PHE A 1 129 ? -3.552 -0.707 16.299 1.00 84.94 129 PHE A CA 1
ATOM 1026 C C . PHE A 1 129 ? -2.040 -0.973 16.383 1.00 84.94 129 PHE A C 1
ATOM 1028 O O . PHE A 1 129 ? -1.598 -1.828 17.148 1.00 84.94 129 PHE A O 1
ATOM 1035 N N . ASP A 1 130 ? -1.232 -0.228 15.628 1.00 84.44 130 ASP A N 1
ATOM 1036 C CA . ASP A 1 130 ? 0.199 -0.109 15.878 1.00 84.44 130 ASP A CA 1
ATOM 1037 C C . ASP A 1 130 ? 0.413 0.951 16.965 1.00 84.44 130 ASP A C 1
ATOM 1039 O O . ASP A 1 130 ? 0.211 2.143 16.734 1.00 84.44 130 ASP A O 1
ATOM 1043 N N . VAL A 1 131 ? 0.817 0.516 18.161 1.00 79.44 131 VAL A N 1
ATOM 1044 C CA . VAL A 1 131 ? 1.008 1.396 19.327 1.00 79.44 131 VAL A CA 1
ATOM 1045 C C . VAL A 1 131 ? 1.987 2.528 19.015 1.00 79.44 131 VAL A C 1
ATOM 1047 O O . VAL A 1 131 ? 1.738 3.672 19.391 1.00 79.44 131 VAL A O 1
ATOM 1050 N N . SER A 1 132 ? 3.065 2.244 18.278 1.00 82.50 132 SER A N 1
ATOM 1051 C CA . SER A 1 132 ? 4.044 3.267 17.899 1.00 82.50 132 SER A CA 1
ATOM 1052 C C . SER A 1 132 ? 3.436 4.312 16.968 1.00 82.50 132 SER A C 1
ATOM 1054 O O . SER A 1 132 ? 3.775 5.490 17.055 1.00 82.50 132 SER A O 1
ATOM 1056 N N . TYR A 1 133 ? 2.517 3.903 16.092 1.00 84.62 133 TYR A N 1
ATOM 1057 C CA . TYR A 1 133 ? 1.779 4.845 15.261 1.00 84.62 133 TYR A CA 1
ATOM 1058 C C . TYR A 1 133 ? 0.778 5.651 16.086 1.00 84.62 133 TYR A C 1
ATOM 1060 O O . TYR A 1 133 ? 0.766 6.871 15.972 1.00 84.62 133 TYR A O 1
ATOM 1068 N N . ALA A 1 134 ? -0.017 5.000 16.938 1.00 84.31 134 ALA A N 1
ATOM 1069 C CA . ALA A 1 134 ? -1.035 5.655 17.760 1.00 84.31 134 ALA A CA 1
ATOM 1070 C C . ALA A 1 134 ? -0.457 6.724 18.702 1.00 84.31 134 ALA A C 1
ATOM 1072 O O . ALA A 1 134 ? -1.103 7.733 18.945 1.00 84.31 134 ALA A O 1
ATOM 1073 N N . GLN A 1 135 ? 0.775 6.539 19.183 1.00 82.62 135 GLN A N 1
ATOM 1074 C CA . GLN A 1 135 ? 1.483 7.530 20.005 1.00 82.62 135 GLN A CA 1
ATOM 1075 C C . GLN A 1 135 ? 1.846 8.806 19.242 1.00 82.62 135 GLN A C 1
ATOM 1077 O O . GLN A 1 135 ? 1.869 9.896 19.805 1.00 82.62 135 GLN A O 1
ATOM 1082 N N . ILE A 1 136 ? 2.185 8.672 17.961 1.00 84.00 136 ILE A N 1
ATOM 1083 C CA . ILE A 1 136 ? 2.654 9.791 17.136 1.00 84.00 136 ILE A CA 1
ATOM 1084 C C . ILE A 1 136 ? 1.473 10.449 16.417 1.00 84.00 136 ILE A C 1
ATOM 1086 O O . ILE A 1 136 ? 1.457 11.659 16.183 1.00 84.00 136 ILE A O 1
ATOM 1090 N N . ALA A 1 137 ? 0.488 9.644 16.033 1.00 80.00 137 ALA A N 1
ATOM 1091 C CA . ALA A 1 137 ? -0.662 10.069 15.271 1.00 80.00 137 ALA A CA 1
ATOM 1092 C C . ALA A 1 137 ? -1.772 10.529 16.222 1.00 80.00 137 ALA A C 1
ATOM 1094 O O . ALA A 1 137 ? -2.442 9.725 16.860 1.00 80.00 137 ALA A O 1
ATOM 1095 N N . ASN A 1 138 ? -2.008 11.839 16.269 1.00 80.44 138 ASN A N 1
ATOM 1096 C CA . ASN A 1 138 ? -3.168 12.422 16.942 1.00 80.44 138 ASN A CA 1
ATOM 1097 C C . ASN A 1 138 ? -4.444 12.171 16.110 1.00 80.44 138 ASN A C 1
ATOM 1099 O O . ASN A 1 138 ? -4.932 13.072 15.424 1.00 80.44 138 ASN A O 1
ATOM 1103 N N . VAL A 1 139 ? -4.907 10.917 16.083 1.00 84.94 139 VAL A N 1
ATOM 1104 C CA . VAL A 1 139 ? -6.048 10.466 15.273 1.00 84.94 139 VAL A CA 1
ATOM 1105 C C . VAL A 1 139 ? -7.361 10.778 15.983 1.00 84.94 139 VAL A C 1
ATOM 1107 O O . VAL A 1 139 ? -7.539 10.438 17.148 1.00 84.94 139 VAL A O 1
ATOM 1110 N N . ASP A 1 140 ? -8.293 11.386 15.251 1.00 89.69 140 ASP A N 1
ATOM 1111 C CA . ASP A 1 140 ? -9.673 11.568 15.696 1.00 89.69 140 ASP A CA 1
ATOM 1112 C C . ASP A 1 140 ? -10.405 10.206 15.726 1.00 89.69 140 ASP A C 1
ATOM 1114 O O . ASP A 1 140 ? -10.500 9.556 14.674 1.00 89.69 140 ASP A O 1
ATOM 1118 N N . PRO A 1 141 ? -10.915 9.751 16.889 1.00 90.69 141 PRO A N 1
ATOM 1119 C CA . PRO A 1 141 ? -11.645 8.489 17.010 1.00 90.69 141 PRO A CA 1
ATOM 1120 C C . PRO A 1 141 ? -12.831 8.365 16.044 1.00 90.69 141 PRO A C 1
ATOM 1122 O O . PRO A 1 141 ? -13.092 7.265 15.554 1.00 90.69 141 PRO A O 1
ATOM 1125 N N . GLU A 1 142 ? -13.501 9.471 15.698 1.00 91.69 142 GLU A N 1
ATOM 1126 C CA . GLU A 1 142 ? -14.651 9.456 14.780 1.00 91.69 142 GLU A CA 1
ATOM 1127 C C . GLU A 1 142 ? -14.271 8.937 13.386 1.00 91.69 142 GLU A C 1
ATOM 1129 O O . GLU A 1 142 ? -15.004 8.157 12.778 1.00 91.69 142 GLU A O 1
ATOM 1134 N N . VAL A 1 143 ? -13.060 9.251 12.912 1.00 90.06 143 VAL A N 1
ATOM 1135 C CA . VAL A 1 143 ? -12.546 8.738 11.629 1.00 90.06 143 VAL A CA 1
ATOM 1136 C C . VAL A 1 143 ? -12.393 7.214 11.662 1.00 90.06 143 VAL A C 1
ATOM 1138 O O . VAL A 1 143 ? -12.595 6.530 10.651 1.00 90.06 143 VAL A O 1
ATOM 1141 N N . VAL A 1 144 ? -12.029 6.664 12.822 1.00 90.62 144 VAL A N 1
ATOM 1142 C CA . VAL A 1 144 ? -11.893 5.218 13.017 1.00 90.62 144 VAL A CA 1
ATOM 1143 C C . VAL A 1 144 ? -13.267 4.559 13.058 1.00 90.62 144 VAL A C 1
ATOM 1145 O O . VAL A 1 144 ? -13.451 3.535 12.398 1.00 90.62 144 VAL A O 1
ATOM 1148 N N . PHE A 1 145 ? -14.234 5.162 13.754 1.00 91.50 145 PHE A N 1
ATOM 1149 C CA . PHE A 1 145 ? -15.609 4.665 13.823 1.00 91.50 145 PHE A CA 1
ATOM 1150 C C . PHE A 1 145 ? -16.268 4.611 12.446 1.00 91.50 145 PHE A C 1
ATOM 1152 O O . PHE A 1 145 ? -16.800 3.570 12.077 1.00 91.50 145 PHE A O 1
ATOM 1159 N N . ASP A 1 146 ? -16.132 5.670 11.649 1.00 89.12 146 ASP A N 1
ATOM 1160 C CA . ASP A 1 146 ? -16.694 5.740 10.295 1.00 89.12 146 ASP A CA 1
ATOM 1161 C C . ASP A 1 146 ? -16.073 4.724 9.319 1.00 89.12 146 ASP A C 1
ATOM 1163 O O . ASP A 1 146 ? -16.653 4.398 8.280 1.00 89.12 146 ASP A O 1
ATOM 1167 N N . SER A 1 147 ? -14.860 4.250 9.612 1.00 87.25 147 SER A N 1
ATOM 1168 C CA . SER A 1 147 ? -14.074 3.416 8.694 1.00 87.25 147 SER A CA 1
ATOM 1169 C C . SER A 1 147 ? -14.033 1.939 9.080 1.00 87.25 147 SER A C 1
ATOM 1171 O O . SER A 1 147 ? -13.663 1.106 8.249 1.00 87.25 147 SER A O 1
ATOM 1173 N N . ILE A 1 148 ? -14.366 1.600 10.329 1.00 87.12 148 ILE A N 1
ATOM 1174 C CA . ILE A 1 148 ? -14.305 0.240 10.865 1.00 87.12 148 ILE A CA 1
ATOM 1175 C C . ILE A 1 148 ? -15.714 -0.175 11.324 1.00 87.12 148 ILE A C 1
ATOM 1177 O O . ILE A 1 148 ? -16.128 0.190 12.425 1.00 87.12 148 ILE A O 1
ATOM 1181 N N . PRO A 1 149 ? -16.417 -1.031 10.550 1.00 84.62 149 PRO A N 1
ATOM 1182 C CA . PRO A 1 149 ? -17.809 -1.412 10.828 1.00 84.62 149 PRO A CA 1
ATOM 1183 C C . PRO A 1 149 ? -18.040 -2.086 12.186 1.00 84.62 149 PRO A C 1
ATOM 1185 O O . PRO A 1 149 ? -19.154 -2.155 12.686 1.00 84.62 149 PRO A O 1
ATOM 1188 N N . TRP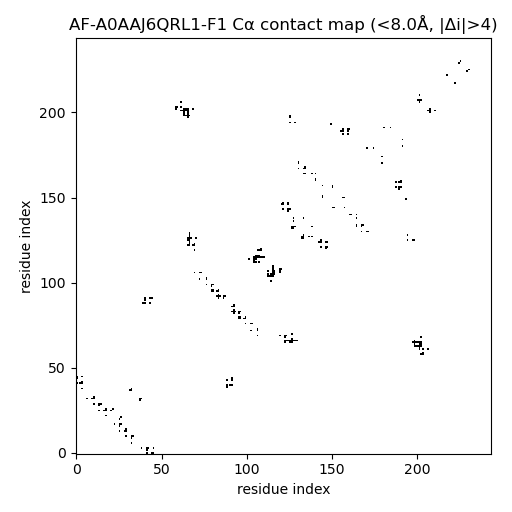 A 1 150 ? -16.990 -2.626 12.808 1.00 81.88 150 TRP A N 1
ATOM 1189 C CA . TRP A 1 150 ? -17.094 -3.276 14.116 1.00 81.88 150 TRP A CA 1
ATOM 1190 C C . TRP A 1 150 ? -17.381 -2.313 15.275 1.00 81.88 150 TRP A C 1
ATOM 1192 O O . TRP A 1 150 ? -17.679 -2.787 16.370 1.00 81.88 150 TRP A O 1
ATOM 1202 N N . PHE A 1 151 ? -17.291 -0.999 15.051 1.00 85.00 151 PHE A N 1
ATOM 1203 C CA . PHE A 1 151 ? -17.711 0.013 16.021 1.00 85.00 151 PHE A CA 1
ATOM 1204 C C . PHE A 1 151 ? -19.156 0.485 15.812 1.00 85.00 151 PHE A C 1
ATOM 1206 O O . PHE A 1 151 ? -19.658 1.242 16.647 1.00 85.00 151 PHE A O 1
ATOM 1213 N N . ASP A 1 152 ? -19.836 0.048 14.747 1.00 84.19 152 ASP A N 1
ATOM 1214 C CA . ASP A 1 152 ? -21.227 0.419 14.486 1.00 84.19 152 ASP A CA 1
ATOM 1215 C C . ASP A 1 152 ? -22.116 -0.056 15.641 1.00 84.19 152 ASP A C 1
ATOM 1217 O O . ASP A 1 152 ? -22.122 -1.230 16.011 1.00 84.19 152 ASP A O 1
ATOM 1221 N N . ASP A 1 153 ? -22.841 0.888 16.242 1.00 81.44 153 ASP A N 1
ATOM 1222 C CA . ASP A 1 153 ? -23.762 0.674 17.363 1.00 81.44 153 ASP A CA 1
ATOM 1223 C C . ASP A 1 153 ? -23.164 0.044 18.652 1.00 81.44 153 ASP A C 1
ATOM 1225 O O . ASP A 1 153 ? -23.908 -0.217 19.601 1.00 81.44 153 ASP A O 1
ATOM 1229 N N . ASP A 1 154 ? -21.837 -0.147 18.765 1.00 86.50 154 ASP A N 1
ATOM 1230 C CA . ASP A 1 154 ? -21.171 -0.647 19.987 1.00 86.50 154 ASP A CA 1
ATOM 1231 C C . ASP A 1 154 ? -20.526 0.502 20.784 1.00 86.50 154 ASP A C 1
ATOM 1233 O O . ASP A 1 154 ? -19.336 0.805 20.673 1.00 86.50 154 ASP A O 1
ATOM 1237 N N . THR A 1 155 ? -21.333 1.154 21.627 1.00 89.00 155 THR A N 1
ATOM 1238 C CA . THR A 1 155 ? -20.906 2.292 22.462 1.00 89.00 155 THR A CA 1
ATOM 1239 C C . THR A 1 155 ? -19.778 1.950 23.433 1.00 89.00 155 THR A C 1
ATOM 1241 O O . THR A 1 155 ? -18.956 2.813 23.739 1.00 89.00 155 THR A O 1
ATOM 1244 N N . LEU A 1 156 ? -19.710 0.700 23.902 1.00 89.75 156 LEU A N 1
ATOM 1245 C CA . LEU A 1 156 ? -18.643 0.245 24.788 1.00 89.75 156 LEU A CA 1
ATOM 1246 C C . LEU A 1 156 ? -17.322 0.167 24.019 1.00 89.75 156 LEU A C 1
ATOM 1248 O O . LEU A 1 156 ? -16.315 0.688 24.485 1.00 89.75 156 LEU A O 1
ATOM 1252 N N . ALA A 1 157 ? -17.334 -0.428 22.824 1.00 89.00 157 ALA A N 1
ATOM 1253 C CA . ALA A 1 157 ? -16.150 -0.503 21.976 1.00 89.00 157 ALA A CA 1
ATOM 1254 C C . ALA A 1 157 ? -15.634 0.889 21.577 1.00 89.00 157 ALA A C 1
ATOM 1256 O O . ALA A 1 157 ? -14.422 1.107 21.573 1.00 89.00 157 ALA A O 1
ATOM 1257 N N . LYS A 1 158 ? -16.538 1.839 21.296 1.00 92.81 158 LYS A N 1
ATOM 1258 C CA . LYS A 1 158 ? -16.165 3.233 21.013 1.00 92.81 158 LYS A CA 1
ATOM 1259 C C . LYS A 1 158 ? -15.448 3.887 22.196 1.00 92.81 158 LYS A C 1
ATOM 1261 O O . LYS A 1 158 ? -14.343 4.395 22.029 1.00 92.81 158 LYS A O 1
ATOM 1266 N N . ALA A 1 159 ? -16.020 3.779 23.396 1.00 91.75 159 ALA A N 1
ATOM 1267 C CA . ALA A 1 159 ? -15.401 4.303 24.614 1.00 91.75 159 ALA A CA 1
ATOM 1268 C C . ALA A 1 159 ? -14.051 3.627 24.927 1.00 91.75 159 ALA A C 1
ATOM 1270 O O . ALA A 1 159 ? -13.115 4.283 25.379 1.00 91.75 159 ALA A O 1
ATOM 1271 N N . GLU A 1 160 ? -13.922 2.319 24.672 1.00 91.69 160 GLU A N 1
ATOM 1272 C CA . GLU A 1 160 ? -12.649 1.604 24.818 1.00 91.69 160 GLU A CA 1
ATOM 1273 C C . GLU A 1 160 ? -11.578 2.133 23.858 1.00 91.69 160 GLU A C 1
ATOM 1275 O O . GLU A 1 160 ? -10.431 2.300 24.274 1.00 91.69 160 GLU A O 1
ATOM 1280 N N . LEU A 1 161 ? -11.938 2.423 22.602 1.00 90.56 161 LEU A N 1
ATOM 1281 C CA . LEU A 1 161 ? -11.009 2.991 21.626 1.00 90.56 161 LEU A CA 1
ATOM 1282 C C . LEU A 1 161 ? -10.552 4.396 22.032 1.00 90.56 161 LEU A C 1
ATOM 1284 O O . LEU A 1 161 ? -9.355 4.672 22.005 1.00 90.56 161 LEU A O 1
ATOM 1288 N N . GLU A 1 162 ? -11.476 5.272 22.424 1.00 92.00 162 GLU A N 1
ATOM 1289 C CA . GLU A 1 162 ? -11.144 6.622 22.901 1.00 92.00 162 GLU A CA 1
ATOM 1290 C C . GLU A 1 162 ? -10.177 6.563 24.084 1.00 92.00 162 GLU A C 1
ATOM 1292 O O . GLU A 1 162 ? -9.175 7.279 24.132 1.00 92.00 162 GLU A O 1
ATOM 1297 N N . LEU A 1 163 ? -10.443 5.654 25.024 1.00 89.12 163 LEU A N 1
ATOM 1298 C CA . LEU A 1 163 ? -9.618 5.492 26.209 1.00 89.12 163 LEU A CA 1
ATOM 1299 C C . LEU A 1 163 ? -8.242 4.908 25.856 1.00 89.12 163 LEU A C 1
ATOM 1301 O O . LEU A 1 163 ? -7.239 5.379 26.391 1.00 89.12 163 LEU A O 1
ATOM 1305 N N . TYR A 1 164 ? -8.168 3.962 24.916 1.00 87.81 164 TYR A N 1
ATOM 1306 C CA . TYR A 1 164 ? -6.910 3.465 24.349 1.00 87.81 164 TYR A CA 1
ATOM 1307 C C . TYR A 1 164 ? -6.086 4.594 23.714 1.00 87.81 164 TYR A C 1
ATOM 1309 O O . TYR A 1 164 ? -4.930 4.774 24.090 1.00 87.81 164 TYR A O 1
ATOM 1317 N N . LEU A 1 165 ? -6.691 5.403 22.838 1.00 87.94 165 LEU A N 1
ATOM 1318 C CA . LEU A 1 165 ? -6.020 6.523 22.168 1.00 87.94 165 LEU A CA 1
ATOM 1319 C C . LEU A 1 165 ? -5.565 7.608 23.158 1.00 87.94 165 LEU A C 1
ATOM 1321 O O . LEU A 1 165 ? -4.511 8.203 22.975 1.00 87.94 165 LEU A O 1
ATOM 1325 N N . SER A 1 166 ? -6.308 7.826 24.246 1.00 85.75 166 SER A N 1
ATOM 1326 C CA . SER A 1 166 ? -5.930 8.781 25.299 1.00 85.75 166 SER A CA 1
ATOM 1327 C C . SER A 1 166 ? -4.828 8.289 26.246 1.00 85.75 166 SER A C 1
ATOM 1329 O O . SER A 1 166 ? -4.284 9.079 27.014 1.00 85.75 166 SER A O 1
ATOM 1331 N N . SER A 1 167 ? -4.523 6.987 26.235 1.00 80.00 167 SER A N 1
ATOM 1332 C CA . SER A 1 167 ? -3.588 6.363 27.179 1.00 80.00 167 SER A CA 1
ATOM 1333 C C . SER A 1 167 ? -2.351 5.779 26.510 1.00 80.00 167 SER A C 1
ATOM 1335 O O . SER A 1 167 ? -1.580 5.113 27.192 1.00 80.00 167 SER A O 1
ATOM 1337 N N . THR A 1 168 ? -2.112 6.065 25.223 1.00 75.62 168 THR A N 1
ATOM 1338 C CA . THR A 1 168 ? -1.015 5.507 24.407 1.00 75.62 168 THR A CA 1
ATOM 1339 C C . THR A 1 168 ? 0.375 5.649 25.024 1.00 75.62 168 THR A C 1
ATOM 1341 O O . THR A 1 168 ? 1.217 4.765 24.844 1.00 75.62 168 THR A O 1
ATOM 1344 N N . ASP A 1 169 ? 0.605 6.712 25.793 1.00 71.12 169 ASP A N 1
ATOM 1345 C CA . ASP A 1 169 ? 1.865 6.968 26.502 1.00 71.12 169 ASP A CA 1
ATOM 1346 C C . ASP A 1 169 ? 2.070 6.022 27.698 1.00 71.12 169 ASP A C 1
ATOM 1348 O O . ASP A 1 169 ? 3.191 5.612 27.992 1.00 71.12 169 ASP A O 1
ATOM 1352 N N . GLU A 1 170 ? 0.989 5.600 28.363 1.00 68.31 170 GLU A N 1
ATOM 1353 C CA . GLU A 1 170 ? 1.032 4.587 29.428 1.00 68.31 170 GLU A CA 1
ATOM 1354 C C . GLU A 1 170 ? 1.319 3.184 28.864 1.00 68.31 170 GLU A C 1
ATOM 1356 O O . GLU A 1 170 ? 1.785 2.299 29.584 1.00 68.31 170 GLU A O 1
ATOM 1361 N N . LEU A 1 171 ? 1.042 2.970 27.571 1.00 62.12 171 LEU A N 1
ATOM 1362 C CA . LEU A 1 171 ? 1.155 1.668 26.904 1.00 62.12 171 LEU A CA 1
ATOM 1363 C C . LEU A 1 171 ? 2.601 1.341 26.488 1.00 62.12 171 LEU A C 1
ATOM 1365 O O . LEU A 1 171 ? 2.878 0.200 26.126 1.00 62.12 171 LEU A O 1
ATOM 1369 N N . SER A 1 172 ? 3.527 2.310 26.547 1.00 58.06 172 SER A N 1
ATOM 1370 C CA . SER A 1 172 ? 4.898 2.192 26.021 1.00 58.06 172 SER A CA 1
ATOM 1371 C C . SER A 1 172 ? 5.937 1.634 27.003 1.00 58.06 172 SER A C 1
ATOM 1373 O O . SER A 1 172 ? 7.125 1.622 26.672 1.00 58.06 172 SER A O 1
ATOM 1375 N N . SER A 1 173 ? 5.558 1.227 28.220 1.00 51.25 173 SER A N 1
ATOM 1376 C CA . SER A 1 173 ? 6.558 0.823 29.221 1.00 51.25 173 SER A CA 1
ATOM 1377 C C . SER A 1 173 ? 7.173 -0.541 28.885 1.00 51.25 173 SER A C 1
ATOM 1379 O O . SER A 1 173 ? 6.526 -1.546 29.139 1.00 51.25 173 SER A O 1
ATOM 1381 N N . ASP A 1 174 ? 8.375 -0.546 28.278 1.00 52.31 174 ASP A N 1
ATOM 1382 C CA . ASP A 1 174 ? 9.451 -1.574 28.192 1.00 52.31 174 ASP A CA 1
ATOM 1383 C C . ASP A 1 174 ? 9.086 -3.082 28.132 1.00 52.31 174 ASP A C 1
ATOM 1385 O O . ASP A 1 174 ? 9.937 -3.961 28.287 1.00 52.31 174 ASP A O 1
ATOM 1389 N N . GLY A 1 175 ? 7.825 -3.413 27.894 1.00 53.09 175 GLY A N 1
ATOM 1390 C CA . GLY A 1 175 ? 7.252 -4.742 27.990 1.00 53.09 175 GLY A CA 1
ATOM 1391 C C . GLY A 1 175 ? 6.994 -5.338 26.619 1.00 53.09 175 GLY A C 1
ATOM 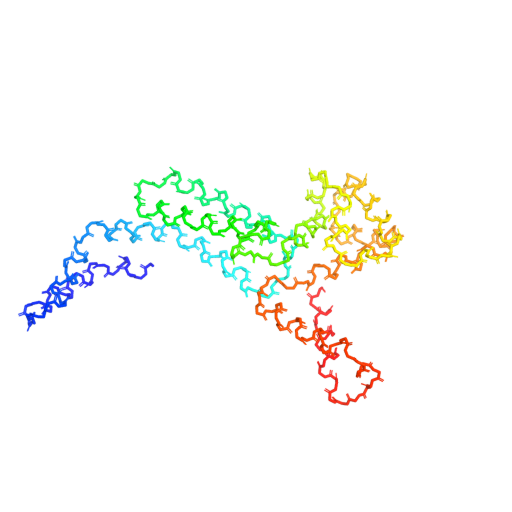1392 O O . GLY A 1 175 ? 6.729 -4.643 25.637 1.00 53.09 175 GLY A O 1
ATOM 1393 N N . HIS A 1 176 ? 7.051 -6.665 26.552 1.00 50.31 176 HIS A N 1
ATOM 1394 C CA . HIS A 1 176 ? 6.731 -7.406 25.343 1.00 50.31 176 HIS A CA 1
ATOM 1395 C C . HIS A 1 176 ? 5.292 -7.055 24.891 1.00 50.31 176 HIS A C 1
ATOM 1397 O O . HIS A 1 176 ? 4.387 -7.066 25.730 1.00 50.31 176 HIS A O 1
ATOM 1403 N N . PRO A 1 177 ? 5.016 -6.805 23.592 1.00 52.28 177 PRO A N 1
ATOM 1404 C CA . PRO A 1 177 ? 3.678 -6.444 23.090 1.00 52.28 177 PRO A CA 1
ATOM 1405 C C . PRO A 1 177 ? 2.554 -7.409 23.510 1.00 52.28 177 PRO A C 1
ATOM 1407 O O . PRO A 1 177 ? 1.382 -7.043 23.567 1.00 52.28 177 PRO A O 1
ATOM 1410 N N . VAL A 1 178 ? 2.915 -8.655 23.827 1.00 52.25 178 VAL A N 1
ATOM 1411 C CA . VAL A 1 178 ? 2.009 -9.687 24.354 1.00 52.25 178 VAL A CA 1
ATOM 1412 C C . VAL A 1 178 ? 1.601 -9.418 25.806 1.00 52.25 178 VAL A C 1
ATOM 1414 O O . VAL A 1 178 ? 0.433 -9.599 26.138 1.00 52.25 178 VAL A O 1
ATOM 1417 N N . ASP A 1 179 ? 2.513 -8.955 26.663 1.00 53.47 179 ASP A N 1
ATOM 1418 C CA . ASP A 1 179 ? 2.210 -8.6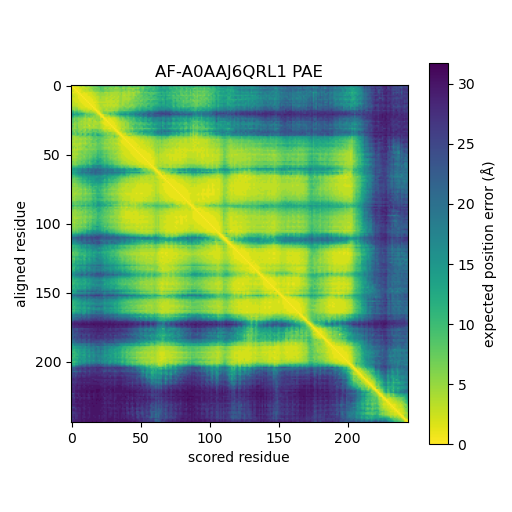32 28.065 1.00 53.47 179 ASP A CA 1
ATOM 1419 C C . ASP A 1 179 ? 1.307 -7.400 28.156 1.00 53.47 179 ASP A C 1
ATOM 1421 O O . ASP A 1 179 ? 0.354 -7.382 28.939 1.00 53.47 179 ASP A O 1
ATOM 1425 N N . PHE A 1 180 ? 1.539 -6.426 27.268 1.00 60.88 180 PHE A N 1
ATOM 1426 C CA . PHE A 1 180 ? 0.644 -5.293 27.053 1.00 60.88 180 PHE A CA 1
ATOM 1427 C C . PHE A 1 180 ? -0.775 -5.760 26.701 1.00 60.88 180 PHE A C 1
ATOM 1429 O O . PHE A 1 180 ? -1.726 -5.436 27.412 1.00 60.88 180 PHE A O 1
ATOM 1436 N N . ARG A 1 181 ? -0.923 -6.590 25.658 1.00 64.88 181 ARG A N 1
ATOM 1437 C CA . ARG A 1 181 ? -2.230 -7.108 25.212 1.00 64.88 181 ARG A CA 1
ATOM 1438 C C . ARG A 1 181 ? -2.952 -7.897 26.308 1.00 64.88 181 ARG A C 1
ATOM 1440 O O . ARG A 1 181 ? -4.164 -7.777 26.451 1.00 64.88 181 ARG A O 1
ATOM 1447 N N . ARG A 1 182 ? -2.215 -8.651 27.127 1.00 63.47 182 ARG A N 1
ATOM 1448 C CA . ARG A 1 182 ? -2.767 -9.446 28.237 1.00 63.47 182 ARG A CA 1
ATOM 1449 C C . ARG A 1 182 ? -3.244 -8.589 29.414 1.00 63.47 182 ARG A C 1
ATOM 1451 O O . ARG A 1 182 ? -4.230 -8.930 30.064 1.00 63.47 182 ARG A O 1
ATOM 1458 N N . ALA A 1 183 ? -2.556 -7.484 29.706 1.00 63.28 183 ALA A N 1
ATOM 1459 C CA . ALA A 1 183 ? -2.989 -6.512 30.712 1.00 63.28 183 ALA A CA 1
ATOM 1460 C C . ALA A 1 183 ? -4.172 -5.664 30.206 1.00 63.28 183 ALA A C 1
ATOM 1462 O O . ALA A 1 183 ? -5.118 -5.398 30.951 1.00 63.28 183 ALA A O 1
ATOM 1463 N N . ALA A 1 184 ? -4.133 -5.304 28.923 1.00 66.69 184 ALA A N 1
ATOM 1464 C CA . ALA A 1 184 ? -5.162 -4.565 28.207 1.00 66.69 184 ALA A CA 1
ATOM 1465 C C . ALA A 1 184 ? -6.476 -5.353 28.074 1.00 66.69 184 ALA A C 1
ATOM 1467 O O . ALA A 1 184 ? -7.532 -4.743 28.146 1.00 66.69 184 ALA A O 1
ATOM 1468 N N . GLU A 1 185 ? -6.446 -6.688 27.990 1.00 68.38 185 GLU A N 1
ATOM 1469 C CA . GLU A 1 185 ? -7.644 -7.543 27.872 1.00 68.38 185 GLU A CA 1
ATOM 1470 C C . GLU A 1 185 ? -8.670 -7.328 29.003 1.00 68.38 185 GLU A C 1
ATOM 1472 O O . GLU A 1 185 ? -9.878 -7.400 28.782 1.00 68.38 185 GLU A O 1
ATOM 1477 N N . LYS A 1 186 ? -8.212 -7.004 30.223 1.00 72.44 186 LYS A N 1
ATOM 1478 C CA . LYS A 1 186 ? -9.109 -6.663 31.344 1.00 72.44 186 LYS A CA 1
ATOM 1479 C C . LYS A 1 186 ? -9.629 -5.225 31.294 1.00 72.44 186 LYS A C 1
ATOM 1481 O O . LYS A 1 186 ? -10.686 -4.957 31.859 1.00 72.44 186 LYS A O 1
ATOM 1486 N N . ARG A 1 187 ? -8.868 -4.305 30.689 1.00 76.31 187 ARG A N 1
ATOM 1487 C CA . ARG A 1 187 ? -9.190 -2.868 30.588 1.00 76.31 187 ARG A CA 1
ATOM 1488 C C . ARG A 1 187 ? -10.075 -2.579 29.370 1.00 76.31 187 ARG A C 1
ATOM 1490 O O . ARG A 1 187 ? -10.924 -1.700 29.445 1.00 76.31 187 ARG A O 1
ATOM 1497 N N . PHE A 1 188 ? -9.906 -3.356 28.303 1.00 84.56 188 PHE A N 1
ATOM 1498 C CA . PHE A 1 188 ? -10.594 -3.243 27.023 1.00 84.56 188 PHE A CA 1
ATOM 1499 C C . PHE A 1 188 ? -11.119 -4.625 26.598 1.00 84.56 188 PHE A C 1
ATOM 1501 O O . PHE A 1 188 ? -10.431 -5.367 25.897 1.00 84.56 188 PHE A O 1
ATOM 1508 N N . PRO A 1 189 ? -12.298 -5.052 27.071 1.00 83.31 189 PRO A N 1
ATOM 1509 C CA . PRO A 1 189 ? -12.833 -6.371 26.738 1.00 83.31 189 PRO A CA 1
ATOM 1510 C C . PRO A 1 189 ? -13.290 -6.527 25.274 1.00 83.31 189 PRO A C 1
ATOM 1512 O O . PRO A 1 189 ? -13.378 -7.659 24.789 1.00 83.31 189 PRO A O 1
ATOM 1515 N N . LYS A 1 190 ? -13.610 -5.445 24.551 1.00 86.56 190 LYS A N 1
ATOM 1516 C CA . LYS A 1 190 ? -14.065 -5.498 23.147 1.00 86.56 190 LYS A CA 1
ATOM 1517 C C . LYS A 1 190 ? -12.968 -5.150 22.149 1.00 86.56 190 LYS A C 1
ATOM 1519 O O . LYS A 1 190 ? -12.887 -5.803 21.104 1.00 86.56 190 LYS A O 1
ATOM 1524 N N . LEU A 1 191 ? -12.125 -4.168 22.457 1.00 85.75 191 LEU A N 1
ATOM 1525 C CA . LEU A 1 191 ? -11.139 -3.616 21.529 1.00 85.75 191 LEU A CA 1
ATOM 1526 C C . LEU A 1 191 ? -10.164 -4.665 20.957 1.00 85.75 191 LEU A C 1
ATOM 1528 O O . LEU A 1 191 ? -10.017 -4.692 19.736 1.00 85.75 191 LEU A O 1
ATOM 1532 N N . PRO A 1 192 ? -9.582 -5.602 21.739 1.00 82.25 192 PRO A N 1
ATOM 1533 C CA . PRO A 1 192 ? -8.676 -6.624 21.208 1.00 82.25 192 PRO A CA 1
ATOM 1534 C C . PRO A 1 192 ? -9.345 -7.538 20.181 1.00 82.25 192 PRO A C 1
ATOM 1536 O O . PRO A 1 192 ? -8.718 -7.984 19.224 1.00 82.25 192 PRO A O 1
ATOM 1539 N N . ARG A 1 193 ? -10.644 -7.817 20.341 1.00 81.06 193 ARG A N 1
ATOM 1540 C CA . ARG A 1 193 ? -11.389 -8.636 19.380 1.00 81.06 193 ARG A CA 1
ATOM 1541 C C . ARG A 1 193 ? -11.594 -7.897 18.059 1.00 81.06 193 ARG A C 1
ATOM 1543 O O . ARG A 1 193 ? -11.510 -8.519 16.997 1.00 81.06 193 ARG A O 1
ATOM 1550 N N . ILE A 1 194 ? -11.874 -6.597 18.124 1.00 83.56 194 ILE A N 1
ATOM 1551 C CA . ILE A 1 194 ? -11.996 -5.735 16.943 1.00 83.56 194 ILE A CA 1
ATOM 1552 C C . ILE A 1 194 ? -10.641 -5.616 16.252 1.00 83.56 194 ILE A C 1
ATOM 1554 O O . ILE A 1 194 ? -10.557 -5.843 15.048 1.00 83.56 194 ILE A O 1
ATOM 1558 N N . GLU A 1 195 ? -9.584 -5.361 17.020 1.00 82.81 195 GLU A N 1
ATOM 1559 C CA . GLU A 1 195 ? -8.209 -5.316 16.537 1.00 82.81 195 GLU A CA 1
ATOM 1560 C C . GLU A 1 195 ? -7.846 -6.606 15.797 1.00 82.81 195 GLU A C 1
ATOM 1562 O O . GLU A 1 195 ? -7.496 -6.547 14.624 1.00 82.81 195 GLU A O 1
ATOM 1567 N N . ILE A 1 196 ? -7.986 -7.779 16.428 1.00 78.69 196 ILE A N 1
ATOM 1568 C CA . ILE A 1 196 ? -7.678 -9.070 15.790 1.00 78.69 196 ILE A CA 1
ATOM 1569 C C . ILE A 1 196 ? -8.468 -9.229 14.490 1.00 78.69 196 ILE A C 1
ATOM 1571 O O . ILE A 1 196 ? -7.910 -9.664 13.485 1.00 78.69 196 ILE A O 1
ATOM 1575 N N . SER A 1 197 ? -9.749 -8.853 14.487 1.00 79.56 197 SER A N 1
ATOM 1576 C CA . SER A 1 197 ? -10.589 -8.934 13.288 1.00 79.56 197 SER A CA 1
ATOM 1577 C C . SER A 1 197 ? -10.052 -8.038 12.170 1.00 79.56 197 SER A C 1
ATOM 1579 O O . SER A 1 197 ? -9.945 -8.490 11.032 1.00 79.56 197 SER A O 1
ATOM 1581 N N . CYS A 1 198 ? -9.642 -6.811 12.498 1.00 80.38 198 CYS A N 1
ATOM 1582 C CA . CYS A 1 198 ? -9.075 -5.862 11.544 1.00 80.38 198 CYS A CA 1
ATOM 1583 C C . CYS A 1 198 ? -7.705 -6.317 11.023 1.00 80.38 198 CYS A C 1
ATOM 1585 O O . CYS A 1 198 ? -7.451 -6.314 9.819 1.00 80.38 198 CYS A O 1
ATOM 1587 N N . LEU A 1 199 ? -6.838 -6.775 11.926 1.00 80.38 199 LEU A N 1
ATOM 1588 C CA . LEU A 1 199 ? -5.493 -7.258 11.628 1.00 80.38 199 LEU A CA 1
ATOM 1589 C C . LEU A 1 199 ? -5.472 -8.624 10.945 1.00 80.38 199 LEU A C 1
ATOM 1591 O O . LEU A 1 199 ? -4.411 -9.026 10.487 1.00 80.38 199 LEU A O 1
ATOM 1595 N N . SER A 1 200 ? -6.608 -9.320 10.865 1.00 76.50 200 SER A N 1
ATOM 1596 C CA . SER A 1 200 ? -6.766 -10.583 10.133 1.00 76.50 200 SER A CA 1
ATOM 1597 C C . SER A 1 200 ? -7.273 -10.385 8.700 1.00 76.50 200 SER A C 1
ATOM 1599 O O . SER A 1 200 ? -7.374 -11.360 7.953 1.00 76.50 200 SER A O 1
ATOM 1601 N N . VAL A 1 201 ? -7.582 -9.148 8.287 1.00 75.56 201 VAL A N 1
ATOM 1602 C CA . VAL A 1 201 ? -8.032 -8.856 6.919 1.00 75.56 201 VAL A CA 1
ATOM 1603 C C . VAL A 1 201 ? -6.854 -8.959 5.944 1.00 75.56 201 VAL A C 1
ATOM 1605 O O . VAL A 1 201 ? -5.925 -8.150 6.027 1.00 75.56 201 VAL A O 1
ATOM 1608 N N . PRO A 1 202 ? -6.871 -9.914 4.994 1.00 72.62 202 PRO A N 1
ATOM 1609 C CA . PRO A 1 202 ? -5.800 -10.043 4.018 1.00 72.62 202 PRO A CA 1
ATOM 1610 C C . PRO A 1 202 ? -5.725 -8.796 3.131 1.00 72.62 202 PRO A C 1
ATOM 1612 O O . PRO A 1 202 ? -6.737 -8.270 2.673 1.00 72.62 202 PRO A O 1
ATOM 1615 N N . VAL A 1 203 ? -4.500 -8.346 2.871 1.00 70.19 203 VAL A N 1
ATOM 1616 C CA . VAL A 1 203 ? -4.227 -7.118 2.106 1.00 70.19 203 VAL A CA 1
ATOM 1617 C C . VAL A 1 203 ? -4.172 -7.339 0.595 1.00 70.19 203 VAL A C 1
ATOM 1619 O O . VAL A 1 203 ? -4.314 -6.387 -0.169 1.00 70.19 203 VAL A O 1
ATOM 1622 N N . ASN A 1 204 ? -3.972 -8.581 0.146 1.00 65.50 204 ASN A N 1
ATOM 1623 C CA . ASN A 1 204 ? -3.886 -8.896 -1.276 1.00 65.50 204 ASN A CA 1
ATOM 1624 C C . ASN A 1 204 ? -5.285 -9.161 -1.868 1.00 65.50 204 ASN A C 1
ATOM 1626 O O . ASN A 1 204 ? -6.126 -9.795 -1.232 1.00 65.50 204 ASN A O 1
ATOM 1630 N N . SER A 1 205 ? -5.548 -8.666 -3.082 1.00 53.91 205 SER A N 1
ATOM 1631 C CA . SER A 1 205 ? -6.881 -8.710 -3.704 1.00 53.91 205 SER A CA 1
ATOM 1632 C C . SER A 1 205 ? -7.373 -10.132 -3.978 1.00 53.91 205 SER A C 1
ATOM 1634 O O . SER A 1 205 ? -8.555 -10.401 -3.823 1.00 53.91 205 SER A O 1
ATOM 1636 N N . VAL A 1 206 ? -6.485 -11.075 -4.302 1.00 51.62 206 VAL A N 1
ATOM 1637 C CA . VAL A 1 206 ? -6.865 -12.475 -4.562 1.00 51.62 206 VAL A CA 1
ATOM 1638 C C . VAL A 1 206 ? -7.290 -13.190 -3.275 1.00 51.62 206 VAL A C 1
ATOM 1640 O O . VAL A 1 206 ? -8.248 -13.962 -3.275 1.00 51.62 206 VAL A O 1
ATOM 1643 N N . ALA A 1 207 ? -6.606 -12.945 -2.160 1.00 46.19 207 ALA A N 1
ATOM 1644 C CA . ALA A 1 207 ? -6.971 -13.468 -0.851 1.00 46.19 207 ALA A CA 1
ATOM 1645 C C . ALA A 1 207 ? -8.145 -12.699 -0.257 1.00 46.19 207 ALA A C 1
ATOM 1647 O O . ALA A 1 207 ? -8.943 -13.341 0.404 1.00 46.19 207 ALA A O 1
ATOM 1648 N N . ALA A 1 208 ? -8.300 -11.400 -0.533 1.00 46.66 208 ALA A N 1
ATOM 1649 C CA . ALA A 1 208 ? -9.467 -10.608 -0.153 1.00 46.66 208 ALA A CA 1
ATOM 1650 C C . ALA A 1 208 ? -10.728 -11.025 -0.927 1.00 46.66 208 ALA A C 1
ATOM 1652 O O . ALA A 1 208 ? -11.802 -11.113 -0.342 1.00 46.66 208 ALA A O 1
ATOM 1653 N N . GLU A 1 209 ? -10.624 -11.353 -2.217 1.00 42.66 209 GLU A N 1
ATOM 1654 C CA . GLU A 1 209 ? -11.726 -11.901 -3.019 1.00 42.66 209 GLU A CA 1
ATOM 1655 C C . GLU A 1 209 ? -12.078 -13.323 -2.585 1.00 42.66 209 GLU A C 1
ATOM 1657 O O . GLU A 1 209 ? -13.257 -13.647 -2.409 1.00 42.66 209 GLU A O 1
ATOM 1662 N N . ARG A 1 210 ? -11.068 -14.174 -2.349 1.00 43.50 210 ARG A N 1
ATOM 1663 C CA . ARG A 1 210 ? -11.281 -15.516 -1.791 1.00 43.50 210 ARG A CA 1
ATOM 1664 C C . ARG A 1 210 ? -11.881 -15.426 -0.396 1.00 43.50 210 ARG A C 1
ATOM 1666 O O . ARG A 1 210 ? -12.882 -16.083 -0.149 1.00 43.50 210 ARG A O 1
ATOM 1673 N N . SER A 1 211 ? -11.346 -14.592 0.491 1.00 43.22 211 SER A N 1
ATOM 1674 C CA . SER A 1 211 ? -11.860 -14.420 1.848 1.00 43.22 211 SER A CA 1
ATOM 1675 C C . SER A 1 211 ? -13.247 -13.801 1.835 1.00 43.22 211 SER A C 1
ATOM 1677 O O . SER A 1 211 ? -14.086 -14.282 2.568 1.00 43.22 211 SER A O 1
ATOM 1679 N N . SER A 1 212 ? -13.547 -12.815 0.989 1.00 43.28 212 SER A N 1
ATOM 1680 C CA . SER A 1 212 ? -14.891 -12.223 0.890 1.00 43.28 212 SER A CA 1
ATOM 1681 C C . SER A 1 212 ? -15.907 -13.226 0.348 1.00 43.28 212 SER A C 1
ATOM 1683 O O . SER A 1 212 ? -17.003 -13.342 0.894 1.00 43.28 212 SER A O 1
ATOM 1685 N N . SER A 1 213 ? -15.532 -14.028 -0.653 1.00 43.16 213 SER A N 1
ATOM 1686 C CA . SER A 1 213 ? -16.362 -15.134 -1.155 1.00 43.16 213 SER A CA 1
ATOM 1687 C C . SER A 1 213 ? -16.583 -16.211 -0.084 1.00 43.16 213 SER A C 1
ATOM 1689 O O . SER A 1 213 ? -17.685 -16.738 0.060 1.00 43.16 213 SER A O 1
ATOM 1691 N N . LEU A 1 214 ? -15.552 -16.506 0.712 1.00 43.09 214 LEU A N 1
ATOM 1692 C CA . LEU A 1 214 ? -15.589 -17.489 1.795 1.00 43.09 214 LEU A CA 1
ATOM 1693 C C . LEU A 1 214 ? -16.340 -16.968 3.029 1.00 43.09 214 LEU A C 1
ATOM 1695 O O . LEU A 1 214 ? -17.110 -17.714 3.618 1.00 43.09 214 LEU A O 1
ATOM 1699 N N . TYR A 1 215 ? -16.206 -15.693 3.393 1.00 40.78 215 TYR A N 1
ATOM 1700 C CA . TYR A 1 215 ? -16.955 -15.049 4.475 1.00 40.78 215 TYR A CA 1
ATOM 1701 C C . TYR A 1 215 ? -18.429 -14.921 4.107 1.00 40.78 215 TYR A C 1
ATOM 1703 O O . TYR A 1 215 ? -19.284 -15.193 4.942 1.00 40.78 215 TYR A O 1
ATOM 1711 N N . SER A 1 216 ? -18.740 -14.638 2.841 1.00 43.12 216 SER A N 1
ATOM 1712 C CA . SER A 1 216 ? -20.111 -14.709 2.324 1.00 43.12 216 SER A CA 1
ATOM 1713 C C . SER A 1 216 ? -20.707 -16.117 2.451 1.00 43.12 216 SER A C 1
ATOM 1715 O O . SER A 1 216 ? -21.915 -16.248 2.617 1.00 43.12 216 SER A O 1
ATOM 1717 N N . ALA A 1 217 ? -19.881 -17.171 2.410 1.00 42.69 217 ALA A N 1
ATOM 1718 C CA . ALA A 1 217 ? -20.303 -18.545 2.690 1.00 42.69 217 ALA A CA 1
ATOM 1719 C C . ALA A 1 217 ? -20.386 -18.848 4.202 1.00 42.69 217 ALA A C 1
ATOM 1721 O O . ALA A 1 217 ? -21.291 -19.556 4.629 1.00 42.69 217 ALA A O 1
ATOM 1722 N N . VAL A 1 218 ? -19.503 -18.269 5.026 1.00 43.03 218 VAL A N 1
ATOM 1723 C CA . VAL A 1 218 ? -19.518 -18.375 6.503 1.00 43.03 218 VAL A CA 1
ATOM 1724 C C . VAL A 1 218 ? -20.704 -17.627 7.131 1.00 43.03 218 VAL A C 1
ATOM 1726 O O . VAL A 1 218 ? -21.154 -18.002 8.212 1.00 43.03 218 VAL A O 1
ATOM 1729 N N . LEU A 1 219 ? -21.215 -16.584 6.473 1.00 47.03 219 LEU A N 1
ATOM 1730 C CA . LEU A 1 219 ? -22.351 -15.769 6.919 1.00 47.03 219 LEU A CA 1
ATOM 1731 C C . LEU A 1 219 ? -23.720 -16.302 6.448 1.00 47.03 219 LEU A C 1
ATOM 1733 O O . LEU A 1 219 ? -24.739 -15.693 6.763 1.00 47.03 219 LEU A O 1
ATOM 1737 N N . ARG A 1 220 ? -23.772 -17.426 5.716 1.00 47.62 220 ARG A N 1
ATOM 1738 C CA . ARG A 1 220 ? -25.035 -18.092 5.348 1.00 47.62 220 ARG A CA 1
ATOM 1739 C C . ARG A 1 220 ? -25.595 -18.928 6.507 1.00 47.62 220 ARG A C 1
ATOM 1741 O O . ARG A 1 220 ? -24.849 -19.453 7.333 1.00 47.62 220 ARG A O 1
ATOM 1748 N N . ASP A 1 221 ? -26.922 -19.075 6.526 1.00 44.34 221 ASP A N 1
ATOM 1749 C CA . ASP A 1 221 ? -27.722 -19.782 7.549 1.00 44.34 221 ASP A CA 1
ATOM 1750 C C . ASP A 1 221 ? -27.335 -21.260 7.781 1.00 44.34 221 ASP A C 1
ATOM 1752 O O . ASP A 1 221 ? -27.728 -21.868 8.780 1.00 44.34 221 ASP A O 1
ATOM 1756 N N . ASP A 1 222 ? -26.492 -21.830 6.918 1.00 46.78 222 ASP A N 1
ATOM 1757 C CA . ASP A 1 222 ? -25.997 -23.211 6.983 1.00 46.78 222 ASP A CA 1
ATOM 1758 C C . ASP A 1 222 ? -25.145 -23.489 8.244 1.00 46.78 222 ASP A C 1
ATOM 1760 O O . ASP A 1 222 ? -24.884 -24.640 8.608 1.00 46.78 222 ASP A O 1
ATOM 1764 N N . ARG A 1 223 ? -24.752 -22.436 8.974 1.00 43.94 223 ARG A N 1
ATOM 1765 C CA . ARG A 1 223 ? -23.886 -22.482 10.162 1.00 43.94 223 ARG A CA 1
ATOM 1766 C C . ARG A 1 223 ? -24.508 -23.095 11.422 1.00 43.94 223 ARG A C 1
ATOM 1768 O O . ARG A 1 223 ? -23.827 -23.211 12.439 1.00 43.94 223 ARG A O 1
ATOM 1775 N N . ARG A 1 224 ? -25.779 -23.502 11.386 1.00 45.06 224 ARG A N 1
ATOM 1776 C CA . ARG A 1 224 ? -26.400 -24.287 12.473 1.00 45.06 224 ARG A CA 1
ATOM 1777 C C . ARG A 1 224 ? -26.256 -25.802 12.287 1.00 45.06 224 ARG A C 1
ATOM 1779 O O . ARG A 1 224 ? -26.753 -26.557 13.117 1.00 45.06 224 ARG A O 1
ATOM 1786 N N . SER A 1 225 ? -25.584 -26.252 11.225 1.00 48.62 225 SER A N 1
ATOM 1787 C CA . SER A 1 225 ? -25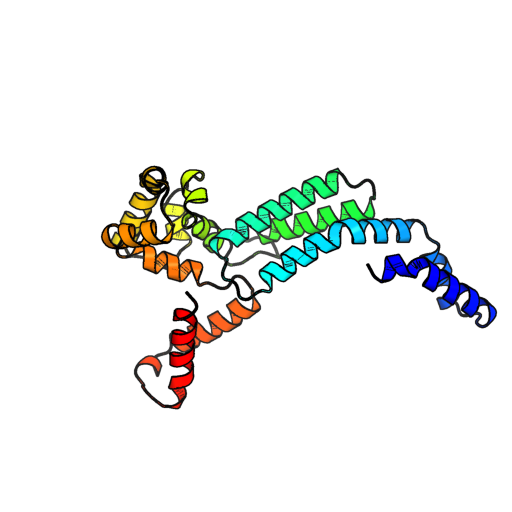.522 -27.661 10.834 1.00 48.62 225 SER A CA 1
ATOM 1788 C C . SER A 1 225 ? -24.102 -28.238 10.921 1.00 48.62 225 SER A C 1
ATOM 1790 O O . SER A 1 225 ? -23.221 -27.892 10.129 1.00 48.62 225 SER A O 1
ATOM 1792 N N . ILE A 1 226 ? -23.892 -29.170 11.861 1.00 54.06 226 ILE A N 1
ATOM 1793 C CA . ILE A 1 226 ? -22.666 -29.980 12.009 1.00 54.06 226 ILE A CA 1
ATOM 1794 C C . ILE A 1 226 ? -22.733 -31.173 11.037 1.00 54.06 226 ILE A C 1
ATOM 1796 O O . ILE A 1 226 ? -22.756 -32.333 11.439 1.00 54.06 226 ILE A O 1
ATOM 1800 N N . HIS A 1 227 ? -22.840 -30.892 9.740 1.00 50.28 227 HIS A N 1
ATOM 1801 C CA . HIS A 1 227 ? -22.751 -31.921 8.706 1.00 50.28 227 HIS A CA 1
ATOM 1802 C C . HIS A 1 227 ? -21.294 -32.141 8.284 1.00 50.28 227 HIS A C 1
ATOM 1804 O O . HIS A 1 227 ? -20.490 -31.211 8.271 1.00 50.28 227 HIS A O 1
ATOM 1810 N N . GLU A 1 228 ? -20.959 -33.370 7.892 1.00 50.44 228 GLU A N 1
ATOM 1811 C CA . GLU A 1 228 ? -19.596 -33.784 7.522 1.00 50.44 228 GLU A CA 1
ATOM 1812 C C . GLU A 1 228 ? -18.998 -32.949 6.372 1.00 50.44 228 GLU A C 1
ATOM 1814 O O . GLU A 1 228 ? -17.807 -32.648 6.369 1.00 50.44 228 GLU A O 1
ATOM 1819 N N . ALA A 1 229 ? -19.845 -32.452 5.463 1.00 53.16 229 ALA A N 1
ATOM 1820 C CA . ALA A 1 229 ? -19.458 -31.533 4.391 1.00 53.16 229 ALA A CA 1
ATOM 1821 C C . ALA A 1 229 ? -18.974 -30.149 4.886 1.00 53.16 229 ALA A C 1
ATOM 1823 O O . ALA A 1 229 ? -18.267 -29.456 4.158 1.00 53.16 229 ALA A O 1
ATOM 1824 N N . ASN A 1 230 ? -19.310 -29.760 6.122 1.00 49.72 230 ASN A N 1
ATOM 1825 C CA . ASN A 1 230 ? -18.957 -28.470 6.727 1.00 49.72 230 ASN A CA 1
ATOM 1826 C C . ASN A 1 230 ? -17.702 -28.550 7.622 1.00 49.72 230 ASN A C 1
ATOM 1828 O O . ASN A 1 230 ? -17.125 -27.518 7.970 1.00 49.72 230 ASN A O 1
ATOM 1832 N N . LEU A 1 231 ? -17.235 -29.757 7.974 1.00 55.88 231 LEU A N 1
ATOM 1833 C CA . LEU A 1 231 ? -16.028 -29.981 8.788 1.00 55.88 231 LEU A CA 1
ATOM 1834 C C . LEU A 1 231 ? -14.736 -29.368 8.208 1.00 55.88 231 LEU A C 1
ATOM 1836 O O . LEU A 1 231 ? -13.948 -28.840 8.998 1.00 55.88 231 LEU A O 1
ATOM 1840 N N . PRO A 1 232 ? -14.499 -29.347 6.878 1.00 53.69 232 PRO A N 1
ATOM 1841 C CA . PRO A 1 232 ? -13.310 -28.706 6.311 1.00 53.69 232 PRO A CA 1
ATOM 1842 C C . PRO A 1 232 ? -13.234 -27.199 6.609 1.00 53.69 232 PRO A C 1
ATOM 1844 O O . PRO A 1 232 ? -12.145 -26.665 6.812 1.00 53.69 232 PRO A O 1
ATOM 1847 N N . ILE A 1 233 ? -14.386 -26.522 6.696 1.00 50.53 233 ILE A N 1
ATOM 1848 C CA . ILE A 1 233 ? -14.486 -25.079 6.970 1.00 50.53 233 ILE A CA 1
ATOM 1849 C C . ILE A 1 233 ? -14.142 -24.785 8.440 1.00 50.53 233 ILE A C 1
ATOM 1851 O O . ILE A 1 233 ? -13.420 -23.832 8.730 1.00 50.53 233 ILE A O 1
ATOM 1855 N N . TYR A 1 234 ? -14.584 -25.635 9.373 1.00 52.97 234 TYR A N 1
ATOM 1856 C CA . TYR A 1 234 ? -14.215 -25.526 10.791 1.00 52.97 234 TYR A CA 1
ATOM 1857 C C . TYR A 1 234 ? -12.733 -25.833 11.039 1.00 52.97 234 TYR A C 1
ATOM 1859 O O . TYR A 1 234 ? -12.091 -25.151 11.836 1.00 52.97 234 TYR A O 1
ATOM 1867 N N . ASN A 1 235 ? -12.172 -26.814 10.325 1.00 49.72 235 ASN A N 1
ATOM 1868 C CA . ASN A 1 235 ? -10.757 -27.170 10.439 1.00 49.72 235 ASN A CA 1
ATOM 1869 C C . ASN A 1 235 ? -9.841 -26.040 9.922 1.00 49.72 235 ASN A C 1
ATOM 1871 O O . ASN A 1 235 ? -8.811 -25.747 10.521 1.00 49.72 235 ASN A O 1
ATOM 1875 N N . MET A 1 236 ? -10.255 -25.327 8.869 1.00 50.59 236 MET A N 1
ATOM 1876 C CA . MET A 1 236 ? -9.525 -24.160 8.355 1.00 50.59 236 MET A CA 1
ATOM 1877 C C . MET A 1 236 ? -9.560 -22.964 9.327 1.00 50.59 236 MET A C 1
ATOM 1879 O O . MET A 1 236 ? -8.546 -22.294 9.510 1.00 50.59 236 MET A O 1
ATOM 1883 N N . LEU A 1 237 ? -10.690 -22.718 10.009 1.00 50.19 237 LEU A N 1
ATOM 1884 C CA . LEU A 1 237 ? -10.776 -21.705 11.076 1.00 50.19 237 LEU A CA 1
ATOM 1885 C C . LEU A 1 237 ? -9.850 -22.040 12.254 1.00 50.19 237 LEU A C 1
ATOM 1887 O O . LEU A 1 237 ? -9.177 -21.154 12.777 1.00 50.19 237 LEU A O 1
ATOM 1891 N N . TYR A 1 238 ? -9.774 -23.321 12.625 1.00 48.00 238 TYR A N 1
ATOM 1892 C CA . TYR A 1 238 ? -8.862 -23.803 13.661 1.00 48.00 238 TYR A CA 1
ATOM 1893 C C . TYR A 1 238 ? -7.387 -23.619 13.262 1.00 48.00 238 TYR A C 1
ATOM 1895 O O . TYR A 1 238 ? -6.589 -23.129 14.061 1.00 48.00 238 TYR A O 1
ATOM 1903 N N . GLN A 1 239 ? -7.026 -23.916 12.010 1.00 46.06 239 GLN A N 1
ATOM 1904 C CA . GLN A 1 239 ? -5.665 -23.716 11.491 1.00 46.06 239 GLN A CA 1
ATOM 1905 C C . GLN A 1 239 ? -5.260 -22.237 11.411 1.00 46.06 239 GLN A C 1
ATOM 1907 O O . GLN A 1 239 ? -4.123 -21.906 11.739 1.00 46.06 239 GLN A O 1
ATOM 1912 N N . ASN A 1 240 ? -6.184 -21.338 11.062 1.00 42.06 240 ASN A N 1
ATOM 1913 C CA . ASN A 1 240 ? -5.931 -19.893 11.095 1.00 42.06 240 ASN A CA 1
ATOM 1914 C C . ASN A 1 240 ? -5.753 -19.363 12.528 1.00 42.06 240 ASN A C 1
ATOM 1916 O O . ASN A 1 240 ? -4.974 -18.441 12.735 1.00 42.06 240 ASN A O 1
ATOM 1920 N N . SER A 1 241 ? -6.414 -19.968 13.522 1.00 38.41 241 SER A N 1
ATOM 1921 C CA . SER A 1 241 ? -6.193 -19.641 14.941 1.00 38.41 241 SER A CA 1
ATOM 1922 C C . SER A 1 241 ? -4.948 -20.291 15.560 1.00 38.41 241 SER A C 1
ATOM 1924 O O . SER A 1 241 ? -4.523 -19.868 16.626 1.00 38.41 241 SER A O 1
ATOM 1926 N N . SER A 1 242 ? -4.370 -21.312 14.913 1.00 35.41 242 SER A N 1
ATOM 1927 C CA . SER A 1 242 ? -3.230 -22.089 15.440 1.00 35.41 242 SER A CA 1
ATOM 1928 C C . SER A 1 242 ? -1.864 -21.632 14.906 1.00 35.41 242 SER A C 1
ATOM 1930 O O . SER A 1 242 ? -0.852 -22.227 15.259 1.00 35.41 242 SER A O 1
ATOM 1932 N N . ASN A 1 243 ? -1.831 -20.608 14.045 1.00 37.56 243 ASN A N 1
ATOM 1933 C CA . ASN A 1 243 ? -0.607 -19.971 13.535 1.00 37.56 243 ASN A CA 1
ATOM 1934 C C . ASN A 1 243 ? -0.393 -18.559 14.123 1.00 37.56 243 ASN A C 1
ATOM 1936 O O . ASN A 1 243 ? 0.287 -17.735 13.510 1.00 37.56 243 ASN A O 1
ATOM 1940 N N . ILE A 1 244 ? -0.994 -18.289 15.287 1.00 33.94 244 ILE A N 1
ATOM 1941 C CA . ILE A 1 244 ? -0.722 -17.124 16.143 1.00 33.94 244 ILE A CA 1
ATOM 1942 C C . ILE A 1 244 ? 0.158 -17.582 17.305 1.00 33.94 244 ILE A C 1
ATOM 1944 O O . ILE A 1 244 ? -0.170 -18.640 17.890 1.00 33.94 244 ILE A O 1
#

Nearest PDB structures (foldseek):
  4ilo-assembly1_A  TM=3.092E-01  e=4.384E+00  Chlamydia trachomatis L2/434/Bu

Foldseek 3Di:
DVCLVCLVVQLVVLVVVVVVDVDPVSVVSNVVSPDPLVNLVVVLCVVPVVVVVVVVVVLVDQQQDLLCVLVVLVVLLVVLVVSLVPDPRPVSNVVSVVVSVLSCLQLDPDPPRPHYDPLNLLSPLLNCLVLVCLVVDPDDLVSNCVRQVLNVPPPLQSVLSVVCSVCSVVLPPPDDVVVSVVVCCVVRVRNVVSSVVSSNQRPDPVVNVVVVVVVVVVPDPCVVDPDPVCVVVVVVVVVVVVVD

Radius of gyration: 25.5 Å; Cα contacts (8 Å, |Δi|>4): 178; chains: 1; bounding box: 55×48×76 Å